Protein AF-A0A8X6IZQ3-F1 (afdb_monomer_lite)

Radius of gyration: 27.3 Å; chains: 1; bounding box: 52×43×79 Å

Organism: Nephila pilipes (NCBI:txid299642)

Foldseek 3Di:
DCQQWFDLLVLLLVLLVQLLVLLCCVLVHPPDNPVSVVSNVVSVVSNVVSVLVLLVQVDDPVCNVVSVVVVVVVVVVCCVVLVVVLVVCCVPPNDNSSSVVVSVVSVVVSVVSVVVVVVCVVVPNSRRDGPVVVVVVVVVVVVVVVVVVVVVVVPDDPPDDDPVNVPDDDDPVLVVLVVCLVVVHDDDLVNNPVNVVVCVVVVPD

pLDDT: mean 75.03, std 15.11, range [45.41, 95.88]

InterPro domains:
  IPR011701 Major facilitator superfamily [PF07690] (1-123)
  IPR020846 Major facilitator superfamily domain [PS50850] (1-123)
  IPR036259 MFS transporter superfamily [G3DSA:1.20.1250.20] (1-154)
  IPR036259 MFS transporter superfamily [SSF103473] (2-120)
  IPR052187 Lysosomal dipeptide transporter MFSD1 [PTHR23512] (1-145)

Secondary structure (DSSP, 8-state):
-HHHHS-HHHHHHHHHHHHHHHHHHHHH--S-THHHHHHHHHHHHHHHHHHHHHHHHHS-GGGHHHHHHHHHHHHHHHHHHHHHHHHHHHHHH-HHHHHHHHHHHHHHHHHHHHHHHHHHHHTTSTTTS-HHHHHHHHHHHHHHHHHHHHHHHHHS--TT--GGGGSSPPPHHHHHHHHHHHTT----TTT-HHHHHHHHHHT--

Sequence (205 aa):
MVDKVGRNLLWVFLSVFLTLVCHMILGFTTINPWIPMIGIGLTYSLLACGLWPMVALEVPEHQLGTAYGIMQSVQNLGLAVVSIAAGAIVDYKGYVFLEIFFIYFVILSVICIILLFVLNTSKGGLLNMTVKERKAREDELRSAELLENERLLASGSMADVTPHDMLQPKSDFYIRNRFLCRIGAKLPPHYDITTCALMHRTGLK

Structure (mmCIF, N/CA/C/O backbone):
data_AF-A0A8X6IZQ3-F1
#
_entry.id   AF-A0A8X6IZQ3-F1
#
loop_
_atom_site.group_PDB
_atom_site.id
_atom_site.type_symbol
_atom_site.label_atom_id
_atom_site.label_alt_id
_atom_site.label_comp_id
_atom_site.label_asym_id
_atom_site.label_entity_id
_atom_site.label_seq_id
_atom_site.pdbx_PDB_ins_code
_atom_site.Cartn_x
_atom_site.Cartn_y
_atom_site.Cartn_z
_atom_site.occupancy
_atom_site.B_iso_or_equiv
_atom_site.auth_seq_id
_atom_site.auth_comp_id
_atom_site.auth_asym_id
_atom_site.auth_atom_id
_atom_site.pdbx_PDB_model_num
ATOM 1 N N . MET A 1 1 ? 2.214 14.194 8.945 1.00 48.94 1 MET A N 1
ATOM 2 C CA . MET A 1 1 ? 1.304 14.979 8.069 1.00 48.94 1 MET A CA 1
ATOM 3 C C . MET A 1 1 ? 0.088 14.156 7.668 1.00 48.94 1 MET A C 1
ATOM 5 O O . MET A 1 1 ? -1.013 14.650 7.861 1.00 48.94 1 MET A O 1
ATOM 9 N N . VAL A 1 2 ? 0.276 12.911 7.211 1.00 49.72 2 VAL A N 1
ATOM 10 C CA . VAL A 1 2 ? -0.802 11.942 6.921 1.00 49.72 2 VAL A CA 1
ATOM 11 C C . VAL A 1 2 ? -1.759 11.765 8.110 1.00 49.72 2 VAL A C 1
ATOM 13 O O . VAL A 1 2 ? -2.962 11.937 7.944 1.00 49.72 2 VAL A O 1
ATOM 16 N N . ASP A 1 3 ? -1.236 11.619 9.332 1.00 49.28 3 ASP A N 1
ATOM 17 C CA . ASP A 1 3 ? -2.078 11.411 10.527 1.00 49.28 3 ASP A CA 1
ATOM 18 C C . ASP A 1 3 ? -2.903 12.634 10.966 1.00 49.28 3 ASP A C 1
ATOM 20 O O . ASP A 1 3 ? -3.854 12.498 11.731 1.00 49.28 3 ASP A O 1
ATOM 24 N N . LYS A 1 4 ? -2.565 13.850 10.507 1.00 48.09 4 LYS A N 1
ATOM 25 C CA . LYS A 1 4 ? -3.243 15.090 10.944 1.00 48.09 4 LYS A CA 1
ATOM 26 C C . LYS A 1 4 ? -4.394 15.522 10.038 1.00 48.09 4 LYS A C 1
ATOM 28 O O . LYS A 1 4 ? -5.237 16.295 10.480 1.00 48.09 4 LYS A O 1
ATOM 33 N N . VAL A 1 5 ? -4.420 15.076 8.783 1.00 50.66 5 VAL A N 1
ATOM 34 C CA . VAL A 1 5 ? -5.334 15.628 7.766 1.00 50.66 5 VAL A CA 1
ATOM 35 C C . VAL A 1 5 ? -6.613 14.790 7.626 1.00 50.66 5 VAL A C 1
ATOM 37 O O . VAL A 1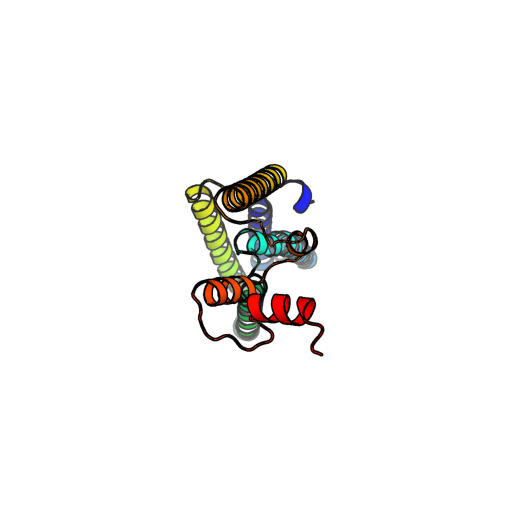 5 ? -7.624 15.289 7.136 1.00 50.66 5 VAL A O 1
ATOM 40 N N . GLY A 1 6 ? -6.615 13.534 8.092 1.00 53.44 6 GLY A N 1
ATOM 41 C CA . GLY A 1 6 ? -7.621 12.567 7.649 1.00 53.44 6 GLY A CA 1
ATOM 42 C C . GLY A 1 6 ? -7.472 12.296 6.145 1.00 53.44 6 GLY A C 1
ATOM 43 O O . GLY A 1 6 ? -6.753 13.012 5.448 1.00 53.44 6 GLY A O 1
ATOM 44 N N . ARG A 1 7 ? -8.147 11.266 5.620 1.00 60.09 7 ARG A N 1
ATOM 45 C CA . ARG A 1 7 ? -8.045 10.823 4.208 1.00 60.09 7 ARG A CA 1
ATOM 46 C C . ARG A 1 7 ? -6.771 10.032 3.866 1.00 60.09 7 ARG A C 1
ATOM 48 O O . ARG A 1 7 ? -6.177 10.231 2.806 1.00 60.09 7 ARG A O 1
ATOM 55 N N . ASN A 1 8 ? -6.372 9.085 4.721 1.00 67.56 8 ASN A N 1
ATOM 56 C CA . ASN A 1 8 ? -5.231 8.184 4.466 1.00 67.56 8 ASN A CA 1
ATOM 57 C C . ASN A 1 8 ? -5.315 7.509 3.085 1.00 67.56 8 ASN A C 1
ATOM 59 O O . ASN A 1 8 ? -4.303 7.355 2.410 1.00 67.56 8 ASN A O 1
ATOM 63 N N . LEU A 1 9 ? -6.529 7.194 2.622 1.00 70.12 9 LEU A N 1
ATOM 64 C CA . LEU A 1 9 ? -6.752 6.574 1.319 1.00 70.12 9 LEU A CA 1
ATOM 65 C C . LEU A 1 9 ? -6.338 7.457 0.128 1.00 70.12 9 LEU A C 1
ATOM 67 O O . LEU A 1 9 ? -5.782 6.944 -0.840 1.00 70.12 9 LEU A O 1
ATOM 71 N N . LEU A 1 10 ? -6.539 8.777 0.203 1.00 76.38 10 LEU A N 1
ATOM 72 C CA . LEU A 1 10 ? -6.115 9.700 -0.858 1.00 76.38 10 LEU A CA 1
ATOM 73 C C . LEU A 1 10 ? -4.591 9.852 -0.909 1.00 76.38 10 LEU A C 1
ATOM 75 O O . LEU A 1 10 ? -4.024 9.945 -1.995 1.00 76.38 10 LEU A O 1
ATOM 79 N N . TRP A 1 11 ? -3.920 9.824 0.245 1.00 79.69 11 TRP A N 1
ATOM 80 C CA . TRP A 1 11 ? -2.456 9.838 0.304 1.00 79.69 11 TRP A CA 1
ATOM 81 C C . TRP A 1 11 ? -1.846 8.554 -0.258 1.00 79.69 11 TRP A C 1
ATOM 83 O O . TRP A 1 11 ? -0.871 8.623 -1.006 1.00 79.69 11 TRP A O 1
ATOM 93 N N . VAL A 1 12 ? -2.441 7.394 0.035 1.00 82.94 12 VAL A N 1
ATOM 94 C CA . VAL A 1 12 ? -2.021 6.118 -0.564 1.00 82.94 12 VAL A CA 1
ATOM 95 C C . VAL A 1 12 ? -2.244 6.141 -2.078 1.00 82.94 12 VAL A C 1
ATOM 97 O O . VAL A 1 12 ? -1.327 5.802 -2.820 1.00 82.94 12 VAL A O 1
ATOM 100 N N . PHE A 1 13 ? -3.398 6.623 -2.551 1.00 84.12 13 PHE A N 1
ATOM 101 C CA . PHE A 1 13 ? -3.670 6.765 -3.985 1.00 84.12 13 PHE A CA 1
ATOM 102 C C . PHE A 1 13 ? -2.647 7.667 -4.690 1.00 84.12 13 PHE A C 1
ATOM 104 O O . PHE A 1 13 ? -2.075 7.273 -5.706 1.00 84.12 13 PHE A O 1
ATOM 111 N N . LEU A 1 14 ? -2.360 8.843 -4.121 1.00 87.31 14 LEU A N 1
ATOM 112 C CA . LEU A 1 14 ? -1.347 9.760 -4.646 1.00 87.31 14 LEU A CA 1
ATOM 113 C C . LEU A 1 14 ? 0.039 9.105 -4.694 1.00 87.31 14 LEU A C 1
ATOM 115 O O . LEU A 1 14 ? 0.762 9.271 -5.673 1.00 87.31 14 LEU A O 1
ATOM 119 N N . SER A 1 15 ? 0.395 8.342 -3.660 1.00 87.56 15 SER A N 1
ATOM 120 C CA . SER A 1 15 ? 1.682 7.646 -3.585 1.00 87.56 15 SER A CA 1
ATOM 121 C C . SER A 1 15 ? 1.821 6.614 -4.699 1.00 87.56 15 SER A C 1
ATOM 123 O O . SER A 1 15 ? 2.799 6.657 -5.434 1.00 87.56 15 SER A O 1
ATOM 125 N N . VAL A 1 16 ? 0.816 5.748 -4.881 1.00 88.06 16 VAL A N 1
ATOM 126 C CA . VAL A 1 16 ? 0.812 4.716 -5.933 1.00 88.06 16 VAL A CA 1
ATOM 127 C C . VAL A 1 16 ? 0.857 5.349 -7.327 1.00 88.06 16 VAL A C 1
ATOM 129 O O . VAL A 1 16 ? 1.593 4.882 -8.196 1.00 88.06 16 VAL A O 1
ATOM 132 N N . PHE A 1 17 ? 0.119 6.441 -7.540 1.00 89.31 17 PHE A N 1
ATOM 133 C CA . PHE A 1 17 ? 0.143 7.166 -8.808 1.00 89.31 17 PHE A CA 1
ATOM 134 C C . PHE A 1 17 ? 1.523 7.773 -9.102 1.00 89.31 17 PHE A C 1
ATOM 136 O O . PHE A 1 17 ? 2.034 7.644 -10.213 1.00 89.31 17 PHE A O 1
ATOM 143 N N . LEU A 1 18 ? 2.166 8.389 -8.108 1.00 90.31 18 LEU A N 1
ATOM 144 C CA . LEU A 1 18 ? 3.525 8.913 -8.259 1.00 90.31 18 LEU A CA 1
ATOM 145 C C . LEU A 1 18 ? 4.545 7.793 -8.509 1.00 90.31 18 LEU A C 1
ATOM 147 O O . LEU A 1 18 ? 5.422 7.963 -9.352 1.00 90.31 18 LEU A O 1
ATOM 151 N N . THR A 1 19 ? 4.407 6.636 -7.853 1.00 91.25 19 THR A N 1
ATOM 152 C CA . THR A 1 19 ? 5.255 5.461 -8.116 1.00 91.25 19 THR A CA 1
ATOM 153 C C . THR A 1 19 ? 5.143 5.005 -9.574 1.00 91.25 19 THR A C 1
ATOM 155 O O . THR A 1 19 ? 6.163 4.709 -10.197 1.00 91.25 19 THR A O 1
ATOM 158 N N . LEU A 1 20 ? 3.936 5.018 -10.157 1.00 90.94 20 LEU A N 1
ATOM 159 C CA . LEU A 1 20 ? 3.730 4.712 -11.579 1.00 90.94 20 LEU A CA 1
ATOM 160 C C . LEU A 1 20 ? 4.488 5.689 -12.482 1.00 90.94 20 LEU A C 1
ATOM 162 O O . LEU A 1 20 ? 5.177 5.265 -13.407 1.00 90.94 20 LEU A O 1
ATOM 166 N N . VAL A 1 21 ? 4.394 6.990 -12.198 1.00 89.88 21 VAL A N 1
ATOM 167 C CA . VAL A 1 21 ? 5.111 8.023 -12.958 1.00 89.88 21 VAL A CA 1
ATOM 168 C C . VAL A 1 21 ? 6.624 7.823 -12.855 1.00 89.88 21 VAL A C 1
ATOM 170 O O . VAL A 1 21 ? 7.310 7.887 -13.874 1.00 89.88 21 VAL A O 1
ATOM 173 N N . CYS A 1 22 ? 7.156 7.522 -11.668 1.00 88.00 22 CYS A N 1
ATOM 174 C CA . CYS A 1 22 ? 8.586 7.269 -11.488 1.00 88.00 22 CYS A CA 1
ATOM 175 C C . CYS A 1 22 ? 9.077 6.058 -12.296 1.00 88.00 22 CYS A C 1
ATOM 177 O O . CYS A 1 22 ? 10.106 6.174 -12.960 1.00 88.00 22 CYS A O 1
ATOM 179 N N . HIS A 1 23 ? 8.340 4.942 -12.303 1.00 87.75 23 HIS A N 1
ATOM 180 C CA . HIS A 1 23 ? 8.689 3.779 -13.130 1.00 87.75 23 HIS A CA 1
ATOM 181 C C . HIS A 1 23 ? 8.562 4.063 -14.631 1.00 87.75 23 HIS A C 1
ATOM 183 O O . HIS A 1 23 ? 9.417 3.642 -15.405 1.00 87.75 23 HIS A O 1
ATOM 189 N N . MET A 1 24 ? 7.558 4.833 -15.068 1.00 86.31 24 MET A N 1
ATOM 190 C CA . MET A 1 24 ? 7.465 5.247 -16.474 1.00 86.31 24 MET A CA 1
ATOM 191 C C . MET A 1 24 ? 8.657 6.117 -16.893 1.00 86.31 24 MET A C 1
ATOM 193 O O . MET A 1 24 ? 9.219 5.912 -17.967 1.00 86.31 24 MET A O 1
ATOM 197 N N . ILE A 1 25 ? 9.092 7.051 -16.042 1.00 86.75 25 ILE A N 1
ATOM 198 C CA . ILE A 1 25 ? 10.282 7.869 -16.311 1.00 86.75 25 ILE A CA 1
ATOM 199 C C . ILE A 1 25 ? 11.526 6.981 -16.409 1.00 86.75 25 ILE A C 1
ATOM 201 O O . ILE A 1 25 ? 12.324 7.155 -17.324 1.00 86.75 25 ILE A O 1
ATOM 205 N N . LE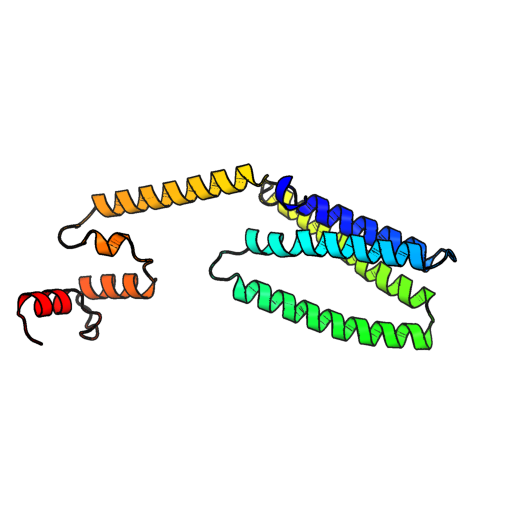U A 1 26 ? 11.674 6.022 -15.501 1.00 85.00 26 LEU A N 1
ATOM 206 C CA . LEU A 1 26 ? 12.863 5.184 -15.377 1.00 85.00 26 LEU A CA 1
ATOM 207 C C . LEU A 1 26 ? 12.936 4.080 -16.456 1.00 85.00 26 LEU A C 1
ATOM 209 O O . LEU A 1 26 ? 14.035 3.719 -16.870 1.00 85.00 26 LEU A O 1
ATOM 213 N N . GLY A 1 27 ? 11.796 3.617 -16.980 1.00 82.25 27 GLY A N 1
ATOM 214 C CA . GLY A 1 27 ? 11.727 2.658 -18.089 1.00 82.25 27 GLY A CA 1
ATOM 215 C C . GLY A 1 27 ? 11.820 3.276 -19.491 1.00 82.25 27 GLY A C 1
ATOM 216 O O . GLY A 1 27 ? 12.422 2.673 -20.378 1.00 82.25 27 GLY A O 1
ATOM 217 N N . PHE A 1 28 ? 11.248 4.468 -19.710 1.00 79.56 28 PHE A N 1
ATOM 218 C CA . PHE A 1 28 ? 11.195 5.100 -21.040 1.00 79.56 28 PHE A CA 1
ATOM 219 C C . PHE A 1 28 ? 12.212 6.224 -21.252 1.00 79.56 28 PHE A C 1
ATOM 221 O O . PHE A 1 28 ? 12.415 6.649 -22.390 1.00 79.56 28 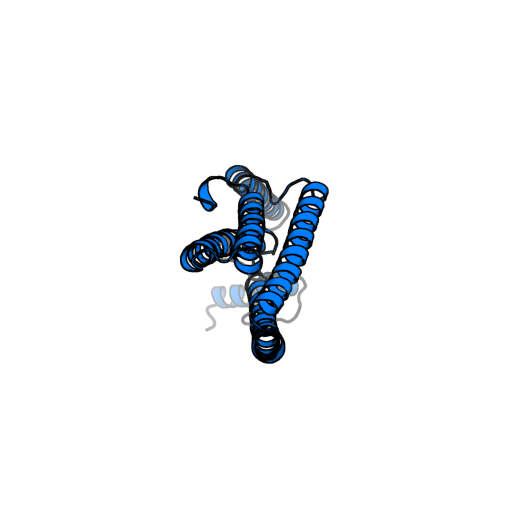PHE A O 1
ATOM 228 N N . THR A 1 29 ? 12.862 6.712 -20.193 1.00 79.56 29 THR A N 1
ATOM 229 C CA . THR A 1 29 ? 13.790 7.845 -20.286 1.00 79.56 29 THR A CA 1
ATOM 230 C C . THR A 1 29 ? 15.208 7.443 -19.902 1.00 79.56 29 THR A C 1
ATOM 232 O O . THR A 1 29 ? 15.427 6.781 -18.897 1.00 79.56 29 THR A O 1
ATOM 235 N N . THR A 1 30 ? 16.200 7.933 -20.647 1.00 67.19 30 THR A N 1
ATOM 236 C CA . THR A 1 30 ? 17.634 7.773 -20.339 1.00 67.19 30 THR A CA 1
ATOM 237 C C . THR A 1 30 ? 18.177 8.875 -19.418 1.00 67.19 30 THR A C 1
ATOM 239 O O . THR A 1 30 ? 19.380 9.136 -19.399 1.00 67.19 30 THR A O 1
ATOM 242 N N . ILE A 1 31 ? 17.298 9.580 -18.693 1.00 74.06 31 ILE A N 1
ATOM 243 C CA . ILE A 1 31 ? 17.711 10.567 -17.687 1.00 74.06 31 ILE A CA 1
ATOM 244 C C . ILE A 1 31 ? 18.446 9.837 -16.561 1.00 74.06 31 ILE A C 1
ATOM 246 O O . ILE A 1 31 ? 18.197 8.666 -16.284 1.00 74.06 31 ILE A O 1
ATOM 250 N N . ASN A 1 32 ? 19.359 10.551 -15.905 1.00 79.69 32 ASN A N 1
ATOM 251 C CA . ASN A 1 32 ? 20.139 10.023 -14.801 1.00 79.69 32 ASN A CA 1
ATOM 252 C C . ASN A 1 32 ? 19.238 9.352 -13.727 1.00 79.69 32 ASN A C 1
ATOM 254 O O . ASN A 1 32 ? 18.390 10.040 -13.142 1.00 79.69 32 ASN A O 1
ATOM 258 N N . PRO A 1 33 ? 19.412 8.043 -13.440 1.00 80.81 33 PRO A N 1
ATOM 259 C CA . PRO A 1 33 ? 18.488 7.253 -12.617 1.00 80.81 33 PRO A CA 1
ATOM 260 C C . PRO A 1 33 ? 18.349 7.729 -11.165 1.00 80.81 33 PRO A C 1
ATOM 262 O O . PRO A 1 33 ? 17.383 7.366 -10.498 1.00 80.81 33 PRO A O 1
ATOM 265 N N . TRP A 1 34 ? 19.251 8.579 -10.664 1.00 85.94 34 TRP A N 1
ATOM 266 C CA . TRP A 1 34 ? 19.166 9.114 -9.299 1.00 85.94 34 TRP A CA 1
ATOM 267 C C . TRP A 1 34 ? 17.837 9.821 -9.004 1.00 85.94 34 TRP A C 1
ATOM 269 O O . TRP A 1 34 ? 17.292 9.665 -7.914 1.00 85.94 34 TRP A O 1
ATOM 279 N N . ILE A 1 35 ? 17.294 10.570 -9.969 1.00 85.81 35 ILE A N 1
ATOM 280 C CA . ILE A 1 35 ? 16.060 11.347 -9.779 1.00 85.81 35 ILE A CA 1
ATOM 281 C C . ILE A 1 35 ? 14.848 10.426 -9.545 1.00 85.81 35 ILE A C 1
ATOM 283 O O . ILE A 1 35 ? 14.208 10.551 -8.496 1.00 85.81 35 ILE A O 1
ATOM 287 N N . PRO A 1 36 ? 14.517 9.488 -10.457 1.00 85.81 36 PRO A N 1
ATOM 288 C CA . PRO A 1 36 ? 13.396 8.580 -10.238 1.00 85.81 36 PRO A CA 1
ATOM 289 C C . PRO A 1 36 ? 13.610 7.641 -9.043 1.00 85.81 36 PRO A C 1
ATOM 291 O O . PRO A 1 36 ? 12.642 7.352 -8.347 1.00 85.81 36 PRO A O 1
ATOM 294 N N . MET A 1 37 ? 14.848 7.241 -8.725 1.00 87.69 37 MET A N 1
ATOM 295 C CA . MET A 1 37 ? 15.137 6.411 -7.545 1.00 87.69 37 MET A CA 1
ATOM 296 C C . MET A 1 37 ? 14.806 7.115 -6.222 1.00 87.69 37 MET A C 1
ATOM 298 O O . MET A 1 37 ? 14.184 6.518 -5.341 1.00 87.69 37 MET A O 1
ATOM 302 N N . ILE A 1 38 ? 15.158 8.399 -6.086 1.00 90.81 38 ILE A N 1
ATOM 303 C CA . ILE A 1 38 ? 14.763 9.206 -4.920 1.00 90.81 38 ILE A CA 1
ATOM 304 C C . ILE A 1 38 ? 13.235 9.345 -4.873 1.00 90.81 38 ILE A C 1
ATOM 306 O O . ILE A 1 38 ? 12.633 9.199 -3.808 1.00 90.81 38 ILE A O 1
ATOM 310 N N . GLY A 1 39 ? 12.597 9.567 -6.028 1.00 89.81 39 GLY A N 1
ATOM 311 C CA . GLY A 1 39 ? 11.139 9.622 -6.149 1.00 89.81 39 GLY A CA 1
ATOM 312 C C . GLY A 1 39 ? 10.454 8.348 -5.645 1.00 89.81 39 GLY A C 1
ATOM 313 O O . GLY A 1 39 ? 9.555 8.424 -4.808 1.00 89.81 39 GLY A O 1
ATOM 314 N N . ILE A 1 40 ? 10.928 7.172 -6.066 1.00 90.12 40 ILE A N 1
ATOM 315 C CA . ILE A 1 40 ? 10.403 5.876 -5.612 1.00 90.12 40 ILE A CA 1
ATOM 316 C C . ILE A 1 40 ? 10.524 5.752 -4.088 1.00 90.12 40 ILE A C 1
ATOM 318 O O . ILE A 1 40 ? 9.533 5.429 -3.431 1.00 90.12 40 ILE A O 1
ATOM 322 N N . GLY A 1 41 ? 11.672 6.099 -3.498 1.00 89.88 41 GLY A N 1
ATOM 323 C CA . GLY A 1 41 ? 11.860 6.062 -2.041 1.00 89.88 41 GLY A CA 1
ATOM 324 C C . GLY A 1 41 ? 10.885 6.962 -1.267 1.00 89.88 41 GLY A C 1
ATOM 325 O O . GLY A 1 41 ? 10.320 6.552 -0.246 1.00 89.88 41 GLY A O 1
ATOM 326 N N . LEU A 1 42 ? 10.623 8.170 -1.777 1.00 90.25 42 LEU A N 1
ATOM 327 C CA . LEU A 1 42 ? 9.650 9.093 -1.182 1.00 90.25 42 LEU A CA 1
ATOM 328 C C . LEU A 1 42 ? 8.222 8.544 -1.271 1.00 90.25 42 LEU A C 1
ATOM 330 O O . LEU A 1 42 ? 7.486 8.561 -0.282 1.00 90.25 42 LEU A O 1
ATOM 334 N N . THR A 1 43 ? 7.835 8.015 -2.433 1.00 90.94 43 THR A N 1
ATOM 335 C CA . THR A 1 43 ? 6.492 7.448 -2.631 1.00 90.94 43 THR A CA 1
ATOM 336 C C . T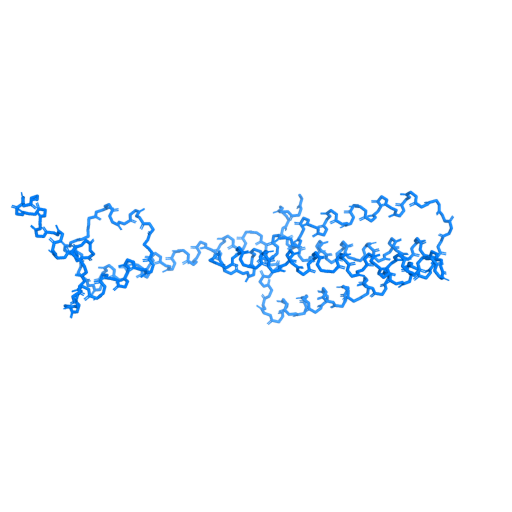HR A 1 43 ? 6.258 6.200 -1.784 1.00 90.94 43 THR A C 1
ATOM 338 O O . THR A 1 43 ? 5.196 6.071 -1.178 1.00 90.94 43 THR A O 1
ATOM 341 N N . TYR A 1 44 ? 7.261 5.329 -1.644 1.00 89.69 44 TYR A N 1
ATOM 342 C CA . TYR A 1 44 ? 7.188 4.151 -0.780 1.00 89.69 44 TYR A CA 1
ATOM 343 C C . TYR A 1 44 ? 6.991 4.530 0.691 1.00 89.69 44 TYR A C 1
ATOM 345 O O . TYR A 1 44 ? 6.171 3.933 1.386 1.00 89.69 44 TYR A O 1
ATOM 353 N N . SER A 1 45 ? 7.684 5.571 1.156 1.00 90.56 45 SER A N 1
ATOM 354 C CA . SER A 1 45 ? 7.542 6.066 2.529 1.00 90.56 45 SER A CA 1
ATOM 355 C C . SER A 1 45 ? 6.129 6.591 2.804 1.00 90.56 45 SER A C 1
ATOM 357 O O . SER A 1 45 ? 5.550 6.307 3.855 1.00 90.56 45 SER A O 1
ATOM 359 N N . LEU A 1 46 ? 5.543 7.319 1.847 1.00 86.00 46 LEU A N 1
ATOM 360 C CA . LEU A 1 46 ? 4.158 7.788 1.939 1.00 86.00 46 LEU A CA 1
ATOM 361 C C . LEU A 1 46 ? 3.157 6.623 1.918 1.00 86.00 46 LEU A C 1
ATOM 363 O O . LEU A 1 46 ? 2.212 6.616 2.710 1.00 86.00 46 LEU A O 1
ATOM 367 N N . LEU A 1 47 ? 3.394 5.616 1.071 1.00 86.19 47 LEU A N 1
ATOM 368 C CA . LEU A 1 47 ? 2.584 4.402 1.016 1.00 86.19 47 LEU A CA 1
ATOM 369 C C . LEU A 1 47 ? 2.635 3.641 2.344 1.00 86.19 47 LEU A C 1
ATOM 371 O O . LEU A 1 47 ? 1.582 3.314 2.881 1.00 86.19 47 LEU A O 1
ATOM 375 N N . ALA A 1 48 ? 3.821 3.408 2.912 1.00 85.19 48 ALA A N 1
ATOM 376 C CA . ALA A 1 48 ? 3.969 2.729 4.197 1.00 85.19 48 ALA A CA 1
ATOM 377 C C . ALA A 1 48 ? 3.282 3.516 5.328 1.00 85.19 48 ALA A C 1
ATOM 379 O O . ALA A 1 48 ? 2.497 2.959 6.092 1.00 85.19 48 ALA A O 1
ATOM 380 N N . CYS A 1 49 ? 3.481 4.832 5.393 1.00 83.25 49 CYS A N 1
ATOM 381 C CA . CYS A 1 49 ? 2.822 5.668 6.396 1.00 83.25 49 CYS A CA 1
ATOM 382 C C . CYS A 1 49 ? 1.285 5.618 6.302 1.00 83.25 49 CYS A C 1
ATOM 384 O O . CYS A 1 49 ? 0.615 5.739 7.323 1.00 83.25 49 CYS A O 1
ATOM 386 N N . GLY A 1 50 ? 0.714 5.458 5.104 1.00 77.69 50 GLY A N 1
ATOM 387 C CA . GLY A 1 50 ? -0.738 5.438 4.904 1.00 77.69 50 GLY A CA 1
ATOM 388 C C . GLY A 1 50 ? -1.384 4.050 4.982 1.00 77.69 50 GLY A C 1
ATOM 389 O O . GLY A 1 50 ? -2.509 3.935 5.470 1.00 77.69 50 GLY A O 1
ATOM 390 N N . LEU A 1 51 ? -0.697 3.006 4.507 1.00 81.88 51 LEU A N 1
ATOM 391 C CA . LEU A 1 51 ? -1.242 1.652 4.357 1.00 81.88 51 LEU A CA 1
ATOM 392 C C . LEU A 1 51 ? -1.368 0.927 5.700 1.00 81.88 51 LEU A C 1
ATOM 394 O O . LEU A 1 51 ? -2.408 0.336 5.977 1.00 81.88 51 LEU A O 1
ATOM 398 N N . TRP A 1 52 ? -0.335 0.987 6.544 1.00 82.81 52 TRP A N 1
ATOM 399 C CA . TRP A 1 52 ? -0.318 0.260 7.819 1.00 82.81 52 TRP A CA 1
ATOM 400 C C . TRP A 1 52 ? -1.439 0.719 8.769 1.00 82.81 52 TRP A C 1
ATOM 402 O O . TRP A 1 52 ? -2.220 -0.128 9.203 1.00 82.81 52 TRP A O 1
ATOM 412 N N . PRO A 1 53 ? -1.642 2.032 9.015 1.00 77.81 53 PRO A N 1
ATOM 413 C CA . PRO A 1 53 ? -2.754 2.493 9.845 1.00 77.81 53 PRO A CA 1
ATOM 414 C C . PRO A 1 53 ? -4.128 2.172 9.250 1.00 77.81 53 PRO A C 1
ATOM 416 O O . PRO A 1 53 ? -5.091 2.029 9.990 1.00 77.81 53 PRO A O 1
ATOM 419 N N . MET A 1 54 ? -4.246 2.051 7.922 1.00 76.19 54 MET A N 1
ATOM 420 C CA . MET A 1 54 ? -5.525 1.749 7.272 1.00 76.19 54 MET A CA 1
ATOM 421 C C . MET A 1 54 ? -6.071 0.380 7.683 1.00 76.19 54 MET A C 1
ATOM 423 O O . MET A 1 54 ? -7.276 0.247 7.873 1.00 76.19 54 MET A O 1
ATOM 427 N N . VAL A 1 55 ? -5.197 -0.612 7.872 1.00 79.06 55 VAL A N 1
ATOM 428 C CA . VAL A 1 55 ? -5.614 -1.959 8.284 1.00 79.06 55 VAL A CA 1
ATOM 429 C C . VAL A 1 55 ? -6.039 -1.993 9.744 1.00 79.06 55 VAL A C 1
ATOM 431 O O . VAL A 1 55 ? -7.061 -2.603 10.052 1.00 79.06 55 VAL A O 1
ATOM 434 N N . ALA A 1 56 ? -5.327 -1.278 10.622 1.00 79.44 56 ALA A N 1
ATOM 435 C CA . ALA A 1 56 ? -5.737 -1.151 12.021 1.00 79.44 56 ALA A CA 1
ATOM 436 C C . ALA A 1 56 ? -7.140 -0.560 12.188 1.00 79.44 56 ALA A C 1
ATOM 438 O O . ALA A 1 56 ? -7.793 -0.805 13.193 1.00 79.44 56 ALA A O 1
ATOM 439 N N . LEU A 1 57 ? -7.592 0.222 11.209 1.00 72.38 57 LEU A N 1
ATOM 440 C CA . LEU A 1 57 ? -8.885 0.884 11.259 1.00 72.38 57 LEU A CA 1
ATOM 441 C C . LEU A 1 57 ? -10.038 0.054 10.671 1.00 72.38 57 LEU A C 1
ATOM 443 O O . LEU A 1 57 ? -11.189 0.362 10.960 1.00 72.38 57 LEU A O 1
ATOM 447 N N . GLU A 1 58 ? -9.754 -0.936 9.822 1.00 74.12 58 GLU A N 1
ATOM 448 C CA . GLU A 1 58 ? -10.779 -1.810 9.219 1.00 74.12 58 GLU A CA 1
ATOM 449 C C . GLU A 1 58 ? -10.950 -3.116 10.017 1.00 74.12 58 GLU A C 1
ATOM 451 O O . GLU A 1 58 ? -12.016 -3.728 9.981 1.00 74.12 58 GLU A O 1
ATOM 456 N N . VAL A 1 59 ? -9.913 -3.558 10.739 1.00 77.12 59 VAL A N 1
ATOM 457 C CA . VAL A 1 59 ? -9.907 -4.830 11.478 1.00 77.12 59 VAL A CA 1
ATOM 458 C C . VAL A 1 59 ? -10.187 -4.599 12.972 1.00 77.12 59 VAL A C 1
ATOM 460 O O . VAL A 1 59 ? -9.557 -3.734 13.576 1.00 77.12 59 VAL A O 1
ATOM 463 N N . PRO A 1 60 ? -11.069 -5.395 13.608 1.00 75.38 60 PRO A N 1
ATOM 464 C CA . PRO A 1 60 ? -11.338 -5.302 15.045 1.00 75.38 60 PRO A CA 1
ATOM 465 C C . PRO A 1 60 ? -10.100 -5.606 15.904 1.00 75.38 60 PRO A C 1
ATOM 467 O O . PRO A 1 60 ? -9.335 -6.530 15.606 1.00 75.38 60 PRO A O 1
ATOM 470 N N . GLU A 1 61 ? -9.954 -4.887 17.023 1.00 77.94 61 GLU A N 1
ATOM 471 C CA . GLU A 1 61 ? -8.739 -4.866 17.856 1.00 77.94 61 GLU A CA 1
ATOM 472 C C . GLU A 1 61 ? -8.224 -6.260 18.255 1.00 77.94 61 GLU A C 1
ATOM 474 O O . GLU A 1 61 ? -7.023 -6.530 18.197 1.00 77.94 61 GLU A O 1
ATOM 479 N N . HIS A 1 62 ? -9.129 -7.196 18.557 1.00 77.69 62 HIS A N 1
ATOM 480 C CA . HIS A 1 62 ? -8.787 -8.562 18.969 1.00 77.69 62 HIS A CA 1
ATOM 481 C C . HIS A 1 62 ? -8.082 -9.413 17.889 1.00 77.69 62 HIS A C 1
ATOM 483 O O . HIS A 1 62 ? -7.504 -10.451 18.199 1.00 77.69 62 HIS A O 1
ATOM 489 N N . GLN A 1 63 ? -8.135 -9.002 16.615 1.00 84.94 63 GLN A N 1
ATOM 490 C CA . GLN A 1 63 ? -7.619 -9.748 15.457 1.00 84.94 63 GLN A CA 1
ATOM 491 C C . GLN A 1 63 ? -6.480 -9.002 14.748 1.00 84.94 63 GLN A C 1
ATOM 493 O O . GLN A 1 63 ? -5.960 -9.484 13.739 1.00 84.94 63 GLN A O 1
ATOM 498 N N . LEU A 1 64 ? -6.042 -7.858 15.287 1.00 83.25 64 LEU A N 1
ATOM 499 C CA . LEU A 1 64 ? -4.993 -7.031 14.688 1.00 83.25 64 LEU A CA 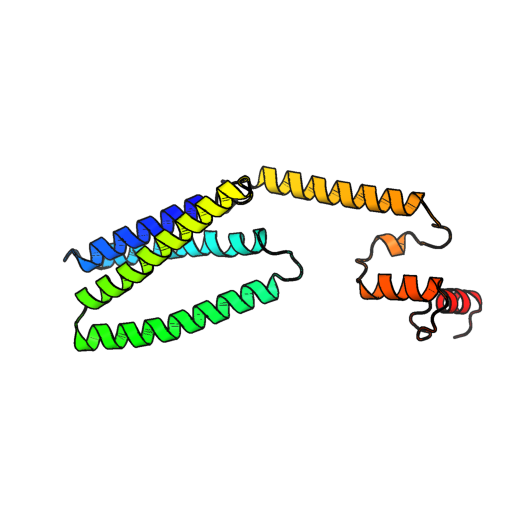1
ATOM 500 C C . LEU A 1 64 ? -3.671 -7.785 14.517 1.00 83.25 64 LEU A C 1
ATOM 502 O O . LEU A 1 64 ? -3.043 -7.691 13.465 1.00 83.25 64 LEU A O 1
ATOM 506 N N . GLY A 1 65 ? -3.266 -8.573 15.519 1.00 88.06 65 GLY A N 1
ATOM 507 C CA . GLY A 1 65 ? -2.029 -9.357 15.456 1.00 88.06 65 GLY A CA 1
ATOM 508 C C . GLY A 1 65 ? -2.038 -10.378 14.316 1.00 88.06 65 GLY A C 1
ATOM 509 O O . GLY A 1 65 ? -1.063 -10.498 13.575 1.00 88.06 65 GLY A O 1
ATOM 510 N N . THR A 1 66 ? -3.164 -11.068 14.119 1.00 90.69 66 THR A N 1
ATOM 511 C CA . THR A 1 66 ? -3.334 -12.026 13.020 1.00 90.69 66 THR A CA 1
ATOM 512 C C . THR A 1 66 ? -3.366 -11.321 11.668 1.00 90.69 66 THR A C 1
ATOM 514 O O . THR A 1 66 ? -2.704 -11.777 10.737 1.00 90.69 66 THR A O 1
ATOM 517 N N . ALA A 1 67 ? -4.073 -10.191 11.556 1.00 87.06 67 ALA A N 1
ATOM 518 C CA . ALA A 1 67 ? -4.131 -9.414 10.321 1.00 87.06 67 ALA A CA 1
ATOM 519 C C . ALA A 1 67 ? -2.739 -8.935 9.884 1.00 87.06 67 ALA A C 1
ATOM 521 O O . ALA A 1 67 ? -2.333 -9.191 8.749 1.00 87.06 67 ALA A O 1
ATOM 522 N N . TYR A 1 68 ? -1.963 -8.338 10.793 1.00 89.12 68 TYR A N 1
ATOM 523 C CA . TYR A 1 68 ? -0.592 -7.921 10.492 1.00 89.12 68 TYR A CA 1
ATOM 524 C C . TYR A 1 68 ? 0.343 -9.103 10.199 1.00 89.12 68 TYR A C 1
ATOM 526 O O . TYR A 1 68 ? 1.172 -9.012 9.293 1.00 89.12 68 TYR A O 1
ATOM 534 N N . GLY A 1 69 ? 0.183 -10.235 10.891 1.00 92.62 69 GLY A N 1
ATOM 535 C CA . GLY A 1 69 ? 0.941 -11.458 10.611 1.00 92.62 69 GLY A CA 1
ATOM 536 C C . GLY A 1 69 ? 0.696 -12.009 9.201 1.00 92.62 69 GLY A C 1
ATOM 537 O O . GLY A 1 69 ? 1.646 -12.365 8.496 1.00 92.62 69 GLY A O 1
ATOM 538 N N . ILE A 1 70 ? -0.566 -12.029 8.755 1.00 93.38 70 ILE A N 1
ATOM 539 C CA . ILE A 1 70 ? -0.944 -12.430 7.392 1.00 93.38 70 ILE A CA 1
ATOM 540 C C . ILE A 1 70 ? -0.367 -11.447 6.371 1.00 93.38 70 ILE A C 1
ATOM 542 O O . ILE A 1 70 ? 0.267 -11.881 5.409 1.00 93.38 70 ILE A O 1
ATOM 546 N N . MET A 1 71 ? -0.524 -10.138 6.589 1.00 90.62 71 MET A N 1
ATOM 547 C CA . MET A 1 71 ? 0.030 -9.113 5.697 1.00 90.62 71 MET A CA 1
ATOM 548 C C . MET A 1 71 ? 1.537 -9.268 5.505 1.00 90.62 71 MET A C 1
ATOM 550 O O . MET A 1 71 ? 2.012 -9.264 4.370 1.00 90.62 71 MET A O 1
ATOM 554 N N . GLN A 1 72 ? 2.289 -9.438 6.596 1.00 92.56 72 GLN A N 1
ATOM 555 C CA . GLN A 1 72 ? 3.742 -9.572 6.528 1.00 92.56 72 GLN A CA 1
ATOM 556 C C . GLN A 1 72 ? 4.153 -10.865 5.820 1.00 92.56 72 GLN A C 1
ATOM 558 O O . GLN A 1 72 ? 5.099 -10.870 5.037 1.00 92.56 72 GLN A O 1
ATOM 563 N N . SER A 1 73 ? 3.424 -11.957 6.050 1.00 95.88 73 SER A N 1
ATOM 564 C CA . SER A 1 73 ? 3.682 -13.241 5.395 1.00 95.88 73 SER A CA 1
ATOM 565 C C . SER A 1 73 ? 3.454 -13.157 3.882 1.00 95.88 73 SER A C 1
ATOM 567 O O . SER A 1 73 ? 4.298 -13.609 3.108 1.00 95.88 73 SER A O 1
ATOM 569 N N . VAL A 1 74 ? 2.364 -12.510 3.448 1.00 93.75 74 VAL A N 1
ATOM 570 C CA . VAL A 1 74 ? 2.088 -12.241 2.026 1.00 93.75 74 VAL A CA 1
ATOM 571 C C . VAL A 1 74 ? 3.141 -11.308 1.426 1.00 93.75 74 VAL A C 1
ATOM 573 O O . VAL A 1 74 ? 3.615 -11.563 0.320 1.00 93.75 74 VAL A O 1
ATOM 576 N N . GLN A 1 75 ? 3.558 -10.265 2.150 1.00 92.31 75 GLN A N 1
ATOM 577 C CA . GLN A 1 75 ? 4.612 -9.355 1.698 1.00 92.31 75 GLN A CA 1
ATOM 578 C C . GLN A 1 75 ? 5.946 -10.085 1.515 1.00 92.31 75 GLN A C 1
ATOM 580 O O . GLN A 1 75 ? 6.580 -9.933 0.476 1.00 92.31 75 GLN A O 1
ATOM 585 N N . ASN A 1 76 ? 6.353 -10.908 2.481 1.00 95.00 76 ASN A N 1
ATOM 586 C CA . ASN A 1 76 ? 7.600 -11.667 2.409 1.00 95.00 76 ASN A CA 1
ATOM 587 C C . ASN A 1 76 ? 7.579 -12.674 1.251 1.00 95.00 76 ASN A C 1
ATOM 589 O O . ASN A 1 76 ? 8.571 -12.806 0.535 1.00 95.00 76 ASN A O 1
ATOM 593 N N . LEU A 1 77 ? 6.441 -13.341 1.024 1.00 95.44 77 LEU A N 1
ATOM 594 C CA . LEU A 1 77 ? 6.253 -14.222 -0.128 1.00 95.44 77 LEU A CA 1
ATOM 595 C C . LEU A 1 77 ? 6.366 -13.446 -1.446 1.00 95.44 77 LEU A C 1
ATOM 597 O O . LEU A 1 77 ? 7.088 -13.865 -2.349 1.00 95.44 77 LEU A O 1
ATOM 601 N N . GLY A 1 78 ? 5.686 -12.303 -1.543 1.00 93.19 78 GLY A N 1
ATOM 602 C CA . GLY A 1 78 ? 5.745 -11.428 -2.709 1.00 93.19 78 GLY A CA 1
ATOM 603 C C . GLY A 1 78 ? 7.168 -10.961 -2.996 1.00 93.19 78 GLY A C 1
ATOM 604 O O . GLY A 1 78 ? 7.634 -11.100 -4.121 1.00 93.19 78 GLY A O 1
ATOM 605 N N . LEU A 1 79 ? 7.891 -10.488 -1.977 1.00 93.06 79 LEU A N 1
ATOM 606 C CA . LEU A 1 79 ? 9.285 -10.067 -2.110 1.00 93.06 79 LEU A CA 1
ATOM 607 C C . LEU A 1 79 ? 10.177 -11.212 -2.592 1.00 93.06 79 LEU A C 1
ATOM 609 O O . LEU A 1 79 ? 10.979 -10.994 -3.495 1.00 93.06 79 LEU A O 1
ATOM 613 N N . ALA A 1 80 ? 10.020 -12.427 -2.061 1.00 95.44 80 ALA A N 1
ATOM 614 C CA . ALA A 1 80 ? 10.796 -13.580 -2.510 1.00 95.44 80 ALA A CA 1
ATOM 615 C C . ALA A 1 80 ? 10.528 -13.915 -3.989 1.00 95.44 80 ALA A C 1
ATOM 617 O O . ALA A 1 80 ? 11.462 -14.010 -4.784 1.00 95.44 80 ALA A O 1
ATOM 618 N N . VAL A 1 81 ? 9.255 -14.038 -4.378 1.00 95.50 81 VAL A N 1
ATOM 619 C CA . VAL A 1 81 ? 8.859 -14.404 -5.749 1.00 95.50 81 VAL A CA 1
ATOM 620 C C . VAL A 1 81 ? 9.250 -13.319 -6.754 1.00 95.50 81 VAL A C 1
ATOM 622 O O . VAL A 1 81 ? 9.855 -13.619 -7.783 1.00 95.50 81 VAL A O 1
ATOM 625 N N . VAL A 1 82 ? 8.940 -12.056 -6.452 1.00 94.25 82 VAL A N 1
ATOM 626 C CA . VAL A 1 82 ? 9.225 -10.915 -7.331 1.00 94.25 82 VAL A CA 1
ATOM 627 C C . VAL A 1 82 ? 10.728 -10.692 -7.459 1.00 94.25 82 VAL A C 1
ATOM 629 O O . VAL A 1 82 ? 11.178 -10.412 -8.562 1.00 94.25 82 VAL A O 1
ATOM 632 N N . SER A 1 83 ? 11.520 -10.878 -6.395 1.00 93.81 83 SER A N 1
ATOM 633 C CA . SER A 1 83 ? 12.983 -10.724 -6.471 1.00 93.81 83 SER A CA 1
ATOM 634 C C . SER A 1 83 ? 13.629 -11.783 -7.362 1.00 93.81 83 SER A C 1
ATOM 636 O O . SER A 1 83 ? 14.486 -11.452 -8.177 1.00 93.81 83 SER A O 1
ATOM 638 N N . ILE A 1 84 ? 13.193 -13.045 -7.259 1.00 95.38 84 ILE A N 1
ATOM 639 C CA . ILE A 1 84 ? 13.690 -14.126 -8.127 1.00 95.38 84 ILE A CA 1
ATOM 640 C C . ILE A 1 84 ? 13.300 -13.860 -9.587 1.00 95.38 84 ILE A C 1
ATOM 642 O O . ILE A 1 84 ? 14.138 -13.966 -10.483 1.00 95.38 84 ILE A O 1
ATOM 646 N N . ALA A 1 85 ? 12.045 -13.473 -9.834 1.00 93.19 85 ALA A N 1
ATOM 647 C CA . ALA A 1 85 ? 11.567 -13.151 -11.176 1.00 93.19 85 ALA A CA 1
ATOM 648 C C . ALA A 1 85 ? 12.300 -11.939 -11.776 1.00 93.19 85 ALA A C 1
ATOM 650 O O . ALA A 1 85 ? 12.725 -11.992 -12.927 1.00 93.19 85 ALA A O 1
ATOM 651 N N . ALA A 1 86 ? 12.493 -10.875 -10.993 1.00 92.06 86 ALA A N 1
ATOM 652 C CA . ALA A 1 86 ? 13.225 -9.679 -11.396 1.00 92.06 86 ALA A CA 1
ATOM 653 C C . ALA A 1 86 ? 14.676 -10.003 -11.780 1.00 92.06 86 ALA A C 1
ATOM 655 O O . ALA A 1 86 ? 15.129 -9.559 -12.834 1.00 92.06 86 ALA A O 1
ATOM 656 N N . GLY A 1 87 ? 15.365 -10.825 -10.976 1.00 92.62 87 GLY A N 1
ATOM 657 C CA . GLY A 1 87 ? 16.718 -11.308 -11.270 1.00 92.62 87 GLY A CA 1
ATOM 658 C C . GLY A 1 87 ? 16.791 -12.050 -12.606 1.00 92.62 87 GLY A C 1
ATOM 659 O O . GLY A 1 87 ? 17.578 -11.701 -13.477 1.00 92.62 87 GLY A O 1
ATOM 660 N N . ALA A 1 88 ? 15.883 -13.001 -12.835 1.00 93.69 88 ALA A N 1
ATOM 661 C CA . ALA A 1 88 ? 15.837 -13.708 -14.112 1.00 93.69 88 ALA A CA 1
ATOM 662 C C . ALA A 1 88 ? 15.540 -12.762 -15.295 1.00 93.69 88 ALA A C 1
ATOM 664 O O . ALA A 1 88 ? 16.156 -12.866 -16.353 1.00 93.69 88 ALA A O 1
ATOM 665 N N . ILE A 1 89 ? 14.604 -11.819 -15.146 1.00 93.31 89 ILE A N 1
ATOM 666 C CA . ILE A 1 89 ? 14.230 -10.900 -16.232 1.00 93.31 89 ILE A CA 1
ATOM 667 C C . ILE A 1 89 ? 15.396 -9.989 -16.618 1.00 93.31 89 ILE A C 1
ATOM 669 O O . ILE A 1 89 ? 15.637 -9.808 -17.815 1.00 93.31 89 ILE A O 1
ATOM 673 N N . VAL A 1 90 ? 16.119 -9.435 -15.640 1.00 91.88 90 VAL A N 1
ATOM 674 C CA . VAL A 1 90 ? 17.251 -8.548 -15.929 1.00 91.88 90 VAL A CA 1
ATOM 675 C C . VAL A 1 90 ? 18.388 -9.298 -16.620 1.00 91.88 90 VAL A C 1
ATOM 677 O O . VAL A 1 90 ? 18.951 -8.763 -17.573 1.00 91.88 90 VAL A O 1
ATOM 680 N N . ASP A 1 91 ? 18.642 -10.550 -16.235 1.00 92.25 91 ASP A N 1
ATOM 681 C CA . ASP A 1 91 ? 19.710 -11.368 -16.816 1.00 92.25 91 ASP A CA 1
ATOM 682 C C . ASP A 1 91 ? 19.429 -11.751 -18.281 1.00 92.25 91 ASP A C 1
ATOM 684 O O . ASP A 1 91 ? 20.333 -11.716 -19.115 1.00 92.25 91 ASP A O 1
ATOM 688 N N . TYR A 1 92 ? 18.178 -12.088 -18.627 1.00 91.56 92 TYR A N 1
ATOM 689 C CA . TYR A 1 92 ? 17.832 -12.547 -19.984 1.00 91.56 92 TYR A CA 1
ATOM 690 C C . TYR A 1 92 ? 17.384 -11.438 -20.938 1.00 91.56 92 TYR A C 1
ATOM 692 O O . TYR A 1 92 ? 17.627 -11.528 -22.142 1.00 91.56 92 TYR A O 1
ATOM 700 N N . LYS A 1 93 ? 16.654 -10.435 -20.440 1.00 87.75 93 LYS A N 1
ATOM 701 C CA . LYS A 1 93 ? 15.991 -9.417 -21.274 1.00 87.75 93 LYS A CA 1
ATOM 702 C C . LYS A 1 93 ? 16.506 -8.002 -21.032 1.00 87.75 93 LYS A C 1
ATOM 704 O O . LYS A 1 93 ? 16.193 -7.104 -21.810 1.00 87.75 93 LYS A O 1
ATOM 709 N N . GLY A 1 94 ? 17.312 -7.797 -19.995 1.00 88.31 94 GLY A N 1
ATOM 710 C CA . GLY A 1 94 ? 17.855 -6.494 -19.647 1.00 88.31 94 GLY A CA 1
ATOM 711 C C . GLY A 1 94 ? 16.866 -5.586 -18.915 1.00 88.31 94 GLY A C 1
ATOM 712 O O . GLY A 1 94 ? 15.726 -5.936 -18.605 1.00 88.31 94 GLY A O 1
ATOM 713 N N . TYR A 1 95 ? 17.340 -4.375 -18.638 1.00 86.31 95 TYR A N 1
ATOM 714 C CA . TYR A 1 95 ? 16.713 -3.434 -17.712 1.00 86.31 95 TYR A CA 1
ATOM 715 C C . TYR A 1 95 ? 15.336 -2.913 -18.151 1.00 86.31 95 TYR A C 1
ATOM 717 O O . TYR A 1 95 ? 14.425 -2.810 -17.339 1.00 86.31 95 TYR A O 1
ATOM 725 N N . VAL A 1 96 ? 15.136 -2.632 -19.441 1.00 86.88 96 VAL A N 1
ATOM 726 C CA . VAL A 1 96 ? 13.852 -2.085 -19.923 1.00 86.88 96 VAL A CA 1
ATOM 727 C C . VAL A 1 96 ? 12.704 -3.077 -19.696 1.00 86.88 96 VAL A C 1
ATOM 729 O O . VAL A 1 96 ? 11.605 -2.686 -19.311 1.00 86.88 96 VAL A O 1
ATOM 732 N N . PHE A 1 97 ? 12.956 -4.377 -19.875 1.00 88.81 97 PHE A N 1
ATOM 733 C CA . PHE A 1 97 ? 11.952 -5.410 -19.610 1.00 88.81 97 PHE A CA 1
ATOM 734 C C . PHE A 1 97 ? 11.686 -5.604 -18.114 1.00 88.81 97 PHE A C 1
ATOM 736 O O . PHE A 1 97 ? 10.551 -5.908 -17.746 1.00 88.81 97 PHE A O 1
ATOM 743 N N . LEU A 1 98 ? 12.697 -5.398 -17.263 1.00 90.19 98 LEU A N 1
ATOM 744 C CA . LEU A 1 98 ? 12.523 -5.361 -15.810 1.00 90.19 98 LEU A CA 1
ATOM 745 C C . LEU A 1 98 ? 11.585 -4.215 -15.401 1.00 90.19 98 LEU A C 1
ATOM 747 O O . LEU A 1 98 ? 10.669 -4.415 -14.607 1.00 90.19 98 LEU A O 1
ATOM 751 N N . GLU A 1 99 ? 11.750 -3.036 -15.995 1.00 90.06 99 GLU A N 1
ATOM 752 C CA . GLU A 1 99 ? 10.882 -1.895 -15.699 1.00 90.06 99 GLU A CA 1
ATOM 753 C C . GLU A 1 99 ? 9.448 -2.094 -16.175 1.00 90.06 99 GLU A C 1
ATOM 755 O O . GLU A 1 99 ? 8.508 -1.817 -15.433 1.00 90.06 99 GLU A O 1
ATOM 760 N N . ILE A 1 100 ? 9.247 -2.660 -17.367 1.00 90.50 100 ILE A N 1
ATOM 761 C CA . ILE A 1 100 ? 7.904 -3.023 -17.848 1.00 90.50 100 ILE A CA 1
ATOM 762 C C . ILE A 1 100 ? 7.234 -4.019 -16.889 1.00 90.50 100 ILE A C 1
ATOM 764 O O . ILE A 1 100 ? 6.036 -3.912 -16.618 1.00 90.50 100 ILE A O 1
ATOM 768 N N . PHE A 1 101 ? 8.002 -4.964 -16.344 1.00 92.56 101 PHE A N 1
ATOM 769 C CA . PHE A 1 101 ? 7.512 -5.906 -15.344 1.00 92.56 101 PHE A CA 1
ATOM 770 C C . PHE A 1 101 ? 7.063 -5.197 -14.057 1.00 92.56 101 PHE A C 1
ATOM 772 O O . PHE A 1 101 ? 5.963 -5.471 -13.574 1.00 92.56 101 PHE A O 1
ATOM 779 N N . PHE A 1 102 ? 7.825 -4.231 -13.537 1.00 91.06 102 PHE A N 1
ATOM 780 C CA . PHE A 1 102 ? 7.384 -3.441 -12.381 1.00 91.06 102 PHE A CA 1
ATOM 781 C C . PHE A 1 102 ? 6.173 -2.555 -12.691 1.00 91.06 102 PHE A C 1
ATOM 783 O O . PHE A 1 102 ? 5.234 -2.519 -11.895 1.00 91.06 102 PHE A O 1
ATOM 790 N N . ILE A 1 103 ? 6.124 -1.914 -13.863 1.00 92.00 103 ILE A N 1
ATOM 791 C CA . ILE A 1 103 ? 4.967 -1.119 -14.307 1.00 92.00 103 ILE A CA 1
ATOM 792 C C . ILE A 1 103 ? 3.693 -1.972 -14.312 1.00 92.00 103 ILE A C 1
ATOM 794 O O . ILE A 1 103 ? 2.653 -1.508 -13.846 1.00 92.00 103 ILE A O 1
ATOM 798 N N . TYR A 1 104 ? 3.762 -3.228 -14.763 1.00 93.38 104 TYR A N 1
ATOM 799 C CA . TYR A 1 104 ? 2.625 -4.150 -14.719 1.00 93.38 104 TYR A CA 1
ATOM 800 C C . TYR A 1 104 ? 2.092 -4.357 -13.288 1.00 93.38 104 TYR A C 1
ATOM 802 O O . TYR A 1 104 ? 0.885 -4.244 -13.056 1.00 93.38 104 TYR A O 1
ATOM 810 N N . PHE A 1 105 ? 2.973 -4.581 -12.307 1.00 92.62 105 PHE A N 1
ATOM 811 C CA . PHE A 1 105 ? 2.573 -4.692 -10.897 1.00 92.62 105 PHE A CA 1
ATOM 812 C C . PHE A 1 105 ? 1.995 -3.389 -10.344 1.00 92.62 105 PHE A C 1
ATOM 814 O O . PHE A 1 105 ? 1.023 -3.419 -9.586 1.00 92.62 105 PHE A O 1
ATOM 821 N N . VAL A 1 106 ? 2.553 -2.241 -10.732 1.00 91.88 106 VAL A N 1
ATOM 822 C CA . VAL A 1 106 ? 2.035 -0.939 -10.299 1.00 91.88 106 VAL A CA 1
ATOM 823 C C . VAL A 1 106 ? 0.649 -0.680 -10.890 1.00 91.88 106 VAL A C 1
ATOM 825 O O . VAL A 1 106 ? -0.229 -0.220 -10.167 1.00 91.88 106 VAL A O 1
ATOM 828 N N . ILE A 1 107 ? 0.392 -1.037 -12.151 1.00 92.31 107 ILE A N 1
ATOM 829 C CA . ILE A 1 107 ? -0.946 -0.934 -12.756 1.00 92.31 107 ILE A CA 1
ATOM 830 C C . ILE A 1 107 ? -1.952 -1.810 -12.000 1.00 92.31 107 ILE A C 1
ATOM 832 O O . ILE A 1 107 ? -3.047 -1.346 -11.679 1.00 92.31 107 ILE A O 1
ATOM 836 N N . LEU A 1 108 ? -1.583 -3.046 -11.650 1.00 92.88 108 LEU A N 1
ATOM 837 C CA . LEU A 1 108 ? -2.437 -3.907 -10.828 1.00 92.88 108 LEU A CA 1
ATOM 838 C C . LEU A 1 108 ? -2.716 -3.276 -9.453 1.00 92.88 108 LEU A C 1
ATOM 840 O O . LEU A 1 108 ? -3.856 -3.282 -8.992 1.00 92.88 108 LEU A O 1
ATOM 844 N N . SER A 1 109 ? -1.705 -2.663 -8.832 1.00 90.44 109 SER A N 1
ATOM 845 C CA . SER A 1 109 ? -1.858 -1.907 -7.581 1.00 90.44 109 SER A CA 1
ATOM 846 C C . SER A 1 109 ? -2.815 -0.716 -7.732 1.00 90.44 109 SER A C 1
ATOM 848 O O . SER A 1 109 ? -3.675 -0.506 -6.874 1.00 90.44 109 SER A O 1
ATOM 850 N N . VAL A 1 110 ? -2.745 0.017 -8.852 1.00 89.56 110 VAL A N 1
ATOM 851 C CA . VAL A 1 110 ? -3.678 1.107 -9.190 1.00 89.56 110 VAL A CA 1
ATOM 852 C C . VAL A 1 110 ? -5.119 0.589 -9.296 1.00 89.56 110 VAL A C 1
ATOM 854 O O . VAL A 1 110 ? -6.045 1.209 -8.775 1.00 89.56 110 VAL A O 1
ATOM 857 N N . ILE A 1 111 ? -5.333 -0.570 -9.916 1.00 91.31 111 ILE A N 1
ATOM 858 C CA . ILE A 1 111 ? -6.668 -1.182 -9.991 1.00 91.31 111 ILE A CA 1
ATOM 859 C C . ILE A 1 111 ? -7.160 -1.555 -8.587 1.00 91.31 111 ILE A C 1
ATOM 861 O O . ILE A 1 111 ? -8.285 -1.214 -8.222 1.00 91.31 111 ILE A O 1
ATOM 865 N N . CYS A 1 112 ? -6.318 -2.187 -7.767 1.00 88.88 112 CYS A N 1
ATOM 866 C CA . CYS A 1 112 ? -6.660 -2.553 -6.392 1.00 88.88 112 CYS A CA 1
ATOM 867 C C . CYS A 1 112 ? -7.038 -1.336 -5.532 1.00 88.88 112 CYS A C 1
ATOM 869 O O . CYS A 1 112 ? -8.030 -1.395 -4.806 1.00 88.88 112 CYS A O 1
ATOM 871 N N . ILE A 1 113 ? -6.303 -0.220 -5.624 1.00 85.44 113 ILE A N 1
ATOM 872 C CA . ILE A 1 113 ? -6.623 0.996 -4.855 1.00 85.44 113 ILE A CA 1
ATOM 873 C C . ILE A 1 113 ? -7.912 1.664 -5.351 1.00 85.44 113 ILE A C 1
ATOM 875 O O . ILE A 1 113 ? -8.677 2.181 -4.537 1.00 85.44 113 ILE A O 1
ATOM 879 N N . ILE A 1 114 ? -8.205 1.609 -6.656 1.00 86.06 114 ILE A N 1
ATOM 880 C CA . ILE A 1 114 ? -9.481 2.085 -7.211 1.00 86.06 114 ILE A CA 1
ATOM 881 C C . ILE A 1 114 ? -10.636 1.221 -6.698 1.00 86.06 114 ILE A C 1
ATOM 883 O O . ILE A 1 114 ? -11.644 1.761 -6.250 1.00 86.06 114 ILE A O 1
ATOM 887 N N . LEU A 1 115 ? -10.490 -0.106 -6.701 1.00 86.56 115 LEU A N 1
ATOM 888 C CA . LEU A 1 115 ? -11.495 -1.013 -6.138 1.00 86.56 115 LEU A CA 1
ATOM 889 C C . LEU A 1 115 ? -11.717 -0.742 -4.648 1.00 86.56 115 LEU A C 1
ATOM 891 O O . LEU A 1 115 ? -12.862 -0.657 -4.211 1.00 86.56 115 LEU A O 1
ATOM 895 N N . LEU A 1 116 ? -10.645 -0.529 -3.882 1.00 82.62 116 LEU A N 1
ATOM 896 C CA . LEU A 1 116 ? -10.730 -0.140 -2.474 1.00 82.62 116 LEU A CA 1
ATOM 897 C C . LEU A 1 116 ? -11.495 1.184 -2.323 1.00 82.62 116 LEU A C 1
ATOM 899 O O . LEU A 1 116 ? -12.373 1.295 -1.471 1.00 82.62 116 LEU A O 1
ATOM 903 N N . PHE A 1 117 ? -11.235 2.167 -3.187 1.00 79.19 117 PHE A N 1
ATOM 904 C CA . PHE A 1 117 ? -11.958 3.438 -3.195 1.00 79.19 117 PHE A CA 1
ATOM 905 C C . PHE A 1 117 ? -13.453 3.268 -3.500 1.00 79.19 117 PHE A C 1
ATOM 907 O O . PHE A 1 117 ? -14.289 3.853 -2.809 1.00 79.19 117 PHE A O 1
ATOM 914 N N . VAL A 1 118 ? -13.810 2.432 -4.478 1.00 80.38 118 VAL A N 1
ATOM 915 C CA . VAL A 1 118 ? -15.209 2.122 -4.817 1.00 80.38 118 VAL A CA 1
ATOM 916 C C . VAL A 1 118 ? -15.910 1.400 -3.665 1.00 80.38 118 VAL A C 1
ATOM 918 O O . VAL A 1 118 ? -17.006 1.801 -3.274 1.00 80.38 118 VAL A O 1
ATOM 921 N N . LEU A 1 119 ? -15.274 0.386 -3.072 1.00 76.62 119 LEU A N 1
ATOM 922 C CA . LEU A 1 119 ? -15.809 -0.341 -1.916 1.00 76.62 119 LEU A CA 1
ATOM 923 C C . LEU A 1 119 ? -15.986 0.576 -0.705 1.00 76.62 119 LEU A C 1
ATOM 925 O O . LEU A 1 119 ? -17.002 0.500 -0.015 1.00 76.62 119 LEU A O 1
ATOM 929 N N . ASN A 1 120 ? -15.038 1.483 -0.478 1.00 75.31 120 ASN A N 1
ATOM 930 C CA . ASN A 1 120 ? -15.139 2.483 0.574 1.00 75.31 120 ASN A CA 1
ATOM 931 C C . ASN A 1 120 ? -16.341 3.416 0.354 1.00 75.31 120 ASN A C 1
ATOM 933 O O . ASN A 1 120 ? -17.097 3.671 1.289 1.00 75.31 120 ASN A O 1
ATOM 937 N N . THR A 1 121 ? -16.557 3.886 -0.877 1.00 69.19 121 THR A N 1
ATOM 938 C CA . THR A 1 121 ? -17.732 4.701 -1.226 1.00 69.19 121 THR A CA 1
ATOM 939 C C . THR A 1 121 ? -19.032 3.911 -1.054 1.00 69.19 121 THR A C 1
ATOM 941 O O . THR A 1 121 ? -19.993 4.430 -0.492 1.00 69.19 121 THR A O 1
ATOM 944 N N . SER A 1 122 ? -19.052 2.633 -1.446 1.00 70.75 122 SER A N 1
ATOM 945 C CA . SER A 1 122 ? -20.225 1.760 -1.309 1.00 70.75 122 SER A CA 1
ATOM 946 C C . SER A 1 122 ? -20.585 1.442 0.146 1.00 70.75 122 SER A C 1
ATOM 948 O O . SER A 1 122 ? -21.762 1.255 0.442 1.00 70.75 122 SER A O 1
ATOM 950 N N . LYS A 1 123 ? -19.606 1.386 1.059 1.00 65.44 123 LYS A N 1
ATOM 951 C CA . LYS A 1 123 ? -19.818 1.195 2.507 1.00 65.44 123 LYS A CA 1
ATOM 952 C C . LYS A 1 123 ? -20.087 2.511 3.265 1.00 65.44 123 LYS A C 1
ATOM 954 O O . LYS A 1 123 ? -20.025 2.534 4.492 1.00 65.44 123 LYS A O 1
ATOM 959 N N . GLY A 1 124 ? -20.367 3.612 2.561 1.00 61.22 124 GLY A N 1
ATOM 960 C CA . GLY A 1 124 ? -20.729 4.894 3.178 1.00 61.22 124 GLY A CA 1
ATOM 961 C C . GLY A 1 124 ? -19.548 5.770 3.615 1.00 61.22 124 GLY A C 1
ATOM 962 O O . GLY A 1 124 ? -19.737 6.691 4.403 1.00 61.22 124 GLY A O 1
ATOM 963 N N . GLY A 1 125 ? -18.333 5.521 3.112 1.00 58.09 125 GLY A N 1
ATOM 964 C CA . GLY A 1 125 ? -17.185 6.419 3.280 1.00 58.09 125 GLY A CA 1
ATOM 965 C C . GLY A 1 125 ? -16.399 6.273 4.588 1.00 58.09 125 GLY A C 1
ATOM 966 O O . GLY A 1 125 ? -15.649 7.188 4.932 1.00 58.09 125 GLY A O 1
ATOM 967 N N . LEU A 1 126 ? -16.516 5.139 5.291 1.00 51.09 126 LEU A N 1
ATOM 968 C CA . LEU A 1 126 ? -15.891 4.900 6.604 1.00 51.09 126 LEU A CA 1
ATOM 969 C C . LEU A 1 126 ? -14.363 5.148 6.641 1.00 51.09 126 LEU A C 1
ATOM 971 O O . LEU A 1 126 ? -13.835 5.602 7.655 1.00 51.09 126 LEU A O 1
ATOM 975 N N . LEU A 1 127 ? -13.633 4.910 5.542 1.00 51.12 127 LEU A N 1
ATOM 976 C CA . LEU A 1 127 ? -12.174 5.105 5.471 1.00 51.12 127 LEU A CA 1
ATOM 977 C C . LEU A 1 127 ? -11.759 6.519 5.043 1.00 51.12 127 LEU A C 1
ATOM 979 O O . LEU A 1 127 ? -10.616 6.916 5.288 1.00 51.12 127 LEU A O 1
ATOM 983 N N . ASN A 1 128 ? -12.668 7.293 4.439 1.00 50.34 128 ASN A N 1
ATOM 984 C CA . ASN A 1 128 ? -12.437 8.705 4.113 1.00 50.34 128 ASN A CA 1
ATOM 985 C C . ASN A 1 128 ? -12.888 9.647 5.244 1.00 50.34 128 ASN A C 1
ATOM 987 O O . ASN A 1 128 ? -12.646 10.851 5.166 1.00 50.34 128 ASN A O 1
ATOM 991 N N . MET A 1 129 ? -13.503 9.097 6.299 1.00 51.59 129 MET A N 1
ATOM 992 C CA . MET A 1 129 ? -13.856 9.834 7.507 1.00 51.59 129 MET A CA 1
ATOM 993 C C . MET A 1 129 ? -12.609 10.401 8.186 1.00 51.59 129 MET A C 1
ATOM 995 O O . MET A 1 129 ? -11.573 9.740 8.359 1.00 51.59 129 MET A O 1
ATOM 999 N N . THR A 1 130 ? -12.731 11.663 8.569 1.00 51.72 130 THR A N 1
ATOM 1000 C CA . THR A 1 130 ? -11.676 12.451 9.204 1.00 51.72 130 THR A CA 1
ATOM 1001 C C . THR A 1 130 ? -11.385 11.887 10.604 1.00 51.72 130 THR A C 1
ATOM 1003 O O . THR A 1 130 ? -12.275 11.333 11.242 1.00 51.72 130 THR A O 1
ATOM 1006 N N . VAL A 1 131 ? -10.164 12.049 11.137 1.00 52.72 131 VAL A N 1
ATOM 1007 C CA . VAL A 1 131 ? -9.779 11.561 12.490 1.00 52.72 131 VAL A CA 1
ATOM 1008 C C . VAL A 1 131 ? -10.758 12.031 13.581 1.00 52.72 131 VAL A C 1
ATOM 1010 O O . VAL A 1 131 ? -11.048 11.294 14.519 1.00 52.72 131 VAL A O 1
ATOM 1013 N N . LYS A 1 132 ? -11.334 13.230 13.417 1.00 51.03 132 LYS A N 1
ATOM 1014 C CA . LYS A 1 132 ? -12.390 13.763 14.293 1.00 51.03 132 LYS A CA 1
ATOM 1015 C C . LYS A 1 132 ? -13.692 12.953 14.262 1.00 51.03 132 LYS A C 1
ATOM 1017 O O . LYS A 1 132 ? -14.300 12.778 15.308 1.00 51.03 132 LYS A O 1
ATOM 10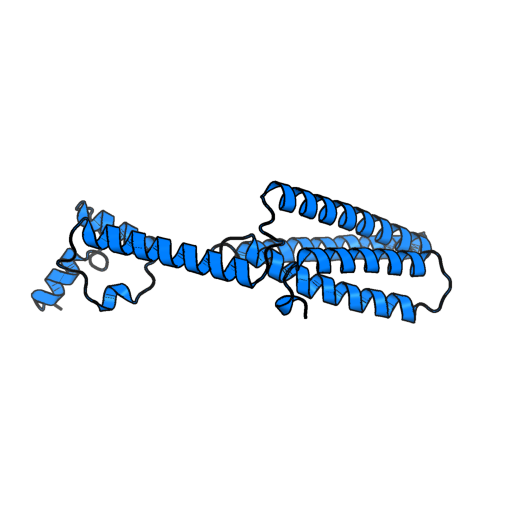22 N N . GLU A 1 133 ? -14.110 12.463 13.099 1.00 56.78 133 GLU A N 1
ATOM 1023 C CA . GLU A 1 133 ? -15.363 11.710 12.945 1.00 56.78 133 GLU A CA 1
ATOM 1024 C C . GLU A 1 133 ? -15.223 10.261 13.424 1.00 56.78 133 GLU A C 1
ATOM 1026 O O . GLU A 1 133 ? -16.179 9.699 13.949 1.00 56.78 133 GLU A O 1
ATOM 1031 N N . ARG A 1 134 ? -14.028 9.661 13.300 1.00 59.97 134 ARG A N 1
ATOM 1032 C CA . ARG A 1 134 ? -13.746 8.353 13.919 1.00 59.97 134 ARG A CA 1
ATOM 1033 C C . ARG A 1 134 ? -13.772 8.435 15.434 1.00 59.97 134 ARG A C 1
ATOM 1035 O O . ARG A 1 134 ? -14.437 7.624 16.059 1.00 59.97 134 ARG A O 1
ATOM 1042 N N . LYS A 1 135 ? -13.120 9.454 16.001 1.00 58.00 135 LYS A N 1
ATOM 1043 C CA . LYS A 1 135 ? -13.097 9.664 17.450 1.00 58.00 135 LYS A CA 1
ATOM 1044 C C . LYS A 1 135 ? -14.497 9.926 18.014 1.00 58.00 135 LYS A C 1
ATOM 1046 O O . LYS A 1 135 ? -14.856 9.340 19.021 1.00 58.00 135 LYS A O 1
ATOM 1051 N N . ALA A 1 136 ? -15.311 10.722 17.316 1.00 63.06 136 ALA A N 1
ATOM 1052 C CA . ALA A 1 136 ? -16.706 10.944 17.697 1.00 63.06 136 ALA A CA 1
ATOM 1053 C C . ALA A 1 136 ? -17.533 9.645 17.684 1.00 63.06 136 ALA A C 1
ATOM 1055 O O . ALA A 1 136 ? -18.307 9.411 18.603 1.00 63.06 136 ALA A O 1
ATOM 1056 N N . ARG A 1 137 ? -17.328 8.772 16.687 1.00 64.56 137 ARG A N 1
ATOM 1057 C CA . ARG A 1 137 ? -18.012 7.473 16.607 1.00 64.56 137 ARG A CA 1
ATOM 1058 C C . ARG A 1 137 ? -17.525 6.479 17.666 1.00 64.56 137 ARG A C 1
ATOM 1060 O O . ARG A 1 137 ? -18.334 5.739 18.209 1.00 64.56 137 ARG A O 1
ATOM 1067 N N . GLU A 1 138 ? -16.226 6.440 17.953 1.00 66.31 138 GLU A N 1
ATOM 1068 C CA . GLU A 1 138 ? -15.670 5.629 19.046 1.00 66.31 138 GLU A CA 1
ATOM 1069 C C . GLU A 1 138 ? -16.204 6.087 20.407 1.00 66.31 138 GLU A C 1
ATOM 1071 O O . GLU A 1 138 ? -16.561 5.252 21.234 1.00 66.31 138 GLU A O 1
ATOM 1076 N N . ASP A 1 139 ? -16.318 7.399 20.626 1.00 71.12 139 ASP A N 1
ATOM 1077 C CA . ASP A 1 139 ? -16.904 7.966 21.842 1.00 71.12 139 ASP A CA 1
ATOM 1078 C C . ASP A 1 139 ? -18.423 7.678 21.924 1.00 71.12 139 ASP A C 1
ATOM 1080 O O . ASP A 1 139 ? -18.938 7.365 23.000 1.00 71.12 139 ASP A O 1
ATOM 1084 N N . GLU A 1 140 ? -19.148 7.692 20.798 1.00 75.75 140 GLU A N 1
ATOM 1085 C CA . GLU A 1 140 ? -20.553 7.250 20.713 1.00 75.75 140 GLU A CA 1
ATOM 1086 C C . GLU A 1 140 ? -20.718 5.751 21.005 1.00 75.75 140 GLU A C 1
ATOM 1088 O O . GLU A 1 140 ? -21.602 5.368 21.765 1.00 75.75 140 GLU A O 1
ATOM 1093 N N . LEU A 1 141 ? -19.856 4.891 20.456 1.00 73.94 141 LEU A N 1
ATOM 1094 C CA . LEU A 1 141 ? -19.875 3.449 20.727 1.00 73.94 141 LEU A CA 1
ATOM 1095 C C . LEU A 1 141 ? -19.560 3.155 22.194 1.00 73.94 141 LEU A C 1
ATOM 1097 O O . LEU A 1 141 ? -20.296 2.411 22.835 1.00 73.94 141 LEU A O 1
ATOM 1101 N N . ARG A 1 142 ? -18.530 3.797 22.757 1.00 71.31 142 ARG A N 1
ATOM 1102 C CA . ARG A 1 142 ? -18.194 3.675 24.183 1.00 71.31 142 ARG A CA 1
ATOM 1103 C C . ARG A 1 142 ? -19.321 4.169 25.078 1.00 71.31 142 ARG A C 1
ATOM 1105 O O . ARG A 1 142 ? -19.617 3.536 26.084 1.00 71.31 142 ARG A O 1
ATOM 1112 N N . SER A 1 143 ? -19.962 5.286 24.741 1.00 72.31 143 SER A N 1
ATOM 1113 C CA . SER A 1 143 ? -21.096 5.788 25.527 1.00 72.31 143 SER A CA 1
ATOM 1114 C C . SER A 1 143 ? -22.333 4.895 25.402 1.00 72.31 143 SER A C 1
ATOM 1116 O O . SER A 1 143 ? -23.027 4.696 26.398 1.00 72.31 143 SER A O 1
ATOM 1118 N N . ALA A 1 144 ? -22.574 4.285 24.239 1.00 74.31 144 ALA A N 1
ATOM 1119 C CA . ALA A 1 144 ? -23.617 3.280 24.057 1.00 74.31 144 ALA A CA 1
ATOM 1120 C C . ALA A 1 144 ? -23.337 2.000 24.865 1.00 74.31 144 ALA A C 1
ATOM 1122 O O . ALA A 1 144 ? -24.239 1.517 25.546 1.00 74.31 144 ALA A O 1
ATOM 1123 N N . GLU A 1 145 ? -22.097 1.499 24.870 1.00 73.12 145 GLU A N 1
ATOM 1124 C CA . GLU A 1 145 ? -21.673 0.364 25.705 1.00 73.12 145 GLU A CA 1
ATOM 1125 C C . GLU A 1 145 ? -21.785 0.672 27.202 1.00 73.12 145 GLU A C 1
ATOM 1127 O O . GLU A 1 145 ? -22.180 -0.189 27.988 1.00 73.12 145 GLU A O 1
ATOM 1132 N N . LEU A 1 146 ? -21.449 1.894 27.624 1.00 76.31 146 LEU A N 1
ATOM 1133 C CA . LEU A 1 146 ? -21.618 2.327 29.011 1.00 76.31 146 LEU A CA 1
ATOM 1134 C C . LEU A 1 146 ? -23.099 2.378 29.395 1.00 76.31 146 LEU A C 1
ATOM 1136 O O . LEU A 1 146 ? -23.463 1.853 30.442 1.00 76.31 146 LEU A O 1
ATOM 1140 N N . LEU A 1 147 ? -23.961 2.924 28.534 1.00 79.25 147 LEU A N 1
ATOM 1141 C CA . LEU A 1 147 ? -25.414 2.933 28.732 1.00 79.25 147 LEU A CA 1
ATOM 1142 C C . LEU A 1 147 ? -26.009 1.521 28.759 1.00 79.25 147 LEU A C 1
ATOM 1144 O O . LEU A 1 147 ? -26.918 1.245 29.542 1.00 79.25 147 LEU A O 1
ATOM 1148 N N . GLU A 1 148 ? -25.527 0.620 27.906 1.00 73.12 148 GLU A N 1
ATOM 1149 C CA . GLU A 1 148 ? -25.940 -0.782 27.906 1.00 73.12 148 GLU A CA 1
ATOM 1150 C C . GLU A 1 148 ? -25.496 -1.483 29.192 1.00 73.12 148 GLU A C 1
ATOM 1152 O O . GLU A 1 148 ? -26.312 -2.142 29.837 1.00 73.12 148 GLU A O 1
ATOM 1157 N N . ASN A 1 149 ? -24.255 -1.259 29.632 1.00 65.25 149 ASN A N 1
ATOM 1158 C CA . ASN A 1 149 ? -23.786 -1.716 30.935 1.00 65.25 149 ASN A CA 1
ATOM 1159 C C . ASN A 1 149 ? -24.671 -1.165 32.057 1.00 65.25 149 ASN A C 1
ATOM 1161 O O . ASN A 1 149 ? -25.180 -1.955 32.842 1.00 65.25 149 ASN A O 1
ATOM 1165 N N . GLU A 1 150 ? -24.940 0.140 32.113 1.00 71.00 150 GLU A N 1
ATOM 1166 C CA . GLU A 1 150 ? -25.824 0.749 33.117 1.00 71.00 150 GLU A CA 1
ATOM 1167 C C . GLU A 1 150 ? -27.237 0.149 33.106 1.00 71.00 150 GLU A C 1
ATOM 1169 O O . GLU A 1 150 ? -27.804 -0.130 34.164 1.00 71.00 150 GLU A O 1
ATOM 1174 N N . ARG A 1 151 ? -27.803 -0.131 31.927 1.00 69.62 151 ARG A N 1
ATOM 1175 C CA . ARG A 1 151 ? -29.096 -0.821 31.795 1.00 69.62 151 ARG A CA 1
ATOM 1176 C C . ARG A 1 151 ? -29.047 -2.252 32.322 1.00 69.62 151 ARG A C 1
ATOM 1178 O O . ARG A 1 151 ? -29.987 -2.684 32.990 1.00 69.62 151 ARG A O 1
ATOM 1185 N N . LEU A 1 152 ? -27.960 -2.978 32.073 1.00 63.28 152 LEU A N 1
ATOM 1186 C CA . LEU A 1 152 ? -27.734 -4.307 32.644 1.00 63.28 152 LEU A CA 1
ATOM 1187 C C . LEU A 1 152 ? -27.582 -4.241 34.172 1.00 63.28 152 LEU A C 1
ATOM 1189 O O . LEU A 1 152 ? -28.157 -5.083 34.864 1.00 63.28 152 LEU A O 1
ATOM 1193 N N . LEU A 1 153 ? -26.886 -3.223 34.702 1.00 62.84 153 LEU A N 1
ATOM 1194 C CA . LEU A 1 153 ? -26.781 -2.954 36.143 1.00 62.84 153 LEU A CA 1
ATOM 1195 C C . LEU A 1 153 ? -28.167 -2.688 36.759 1.00 62.84 153 LEU A C 1
ATOM 1197 O O . LEU A 1 153 ? -28.463 -3.198 37.840 1.00 62.84 153 LEU A O 1
ATOM 1201 N N . ALA A 1 154 ? -29.023 -1.937 36.061 1.00 65.00 154 ALA A N 1
ATOM 1202 C CA . ALA A 1 154 ? -30.364 -1.581 36.516 1.00 65.00 154 ALA A CA 1
ATOM 1203 C C . ALA A 1 154 ? -31.383 -2.735 36.413 1.00 65.00 154 ALA A C 1
ATOM 1205 O O . ALA A 1 154 ? -32.302 -2.800 37.228 1.00 65.00 154 ALA A O 1
ATOM 1206 N N . SER A 1 155 ? -31.240 -3.652 35.444 1.00 63.44 155 SER A N 1
ATOM 1207 C CA . SER A 1 155 ? -32.239 -4.708 35.197 1.00 63.44 155 SER A CA 1
ATOM 1208 C C . SER A 1 155 ? -32.128 -5.950 36.095 1.00 63.44 155 SER A C 1
ATOM 1210 O O . SER A 1 155 ? -33.078 -6.729 36.147 1.00 63.44 155 SER A O 1
ATOM 1212 N N . GLY A 1 156 ? -31.035 -6.157 36.848 1.00 47.25 156 GLY A N 1
ATOM 1213 C CA . GLY A 1 156 ? -31.001 -7.298 37.772 1.00 47.25 156 GLY A CA 1
ATOM 1214 C C . GLY A 1 156 ? -29.698 -7.601 38.521 1.00 47.25 156 GLY A C 1
ATOM 1215 O O . GLY A 1 156 ? -28.792 -8.249 37.999 1.00 47.25 156 GLY A O 1
ATOM 1216 N N . SER A 1 157 ? -29.731 -7.308 39.828 1.00 50.47 157 SER A N 1
ATOM 1217 C CA . SER A 1 157 ? -28.944 -7.908 40.924 1.00 50.47 157 SER A CA 1
ATOM 1218 C C . SER A 1 157 ? -27.472 -7.480 41.074 1.00 50.47 157 SER A C 1
ATOM 1220 O O . SER A 1 157 ? -26.540 -8.240 40.799 1.00 50.47 157 SER A O 1
ATOM 1222 N N . MET A 1 158 ? -27.290 -6.284 41.645 1.00 49.34 158 MET A N 1
ATOM 1223 C CA . MET A 1 158 ? -26.034 -5.708 42.165 1.00 49.34 158 MET A CA 1
ATOM 1224 C C . MET A 1 158 ? -25.840 -5.921 43.680 1.00 49.34 158 MET A C 1
ATOM 1226 O O . MET A 1 158 ? -25.164 -5.136 44.330 1.00 49.34 158 MET A O 1
ATOM 1230 N N . ALA A 1 159 ? -26.423 -6.958 44.287 1.00 50.00 159 ALA A N 1
ATOM 1231 C CA . ALA A 1 159 ? -26.218 -7.182 45.724 1.00 50.00 159 ALA A CA 1
ATOM 1232 C C . ALA A 1 159 ? -24.775 -7.613 46.083 1.00 50.00 159 ALA A C 1
ATOM 1234 O O . ALA A 1 159 ? -24.417 -7.569 47.253 1.00 50.00 159 ALA A O 1
ATOM 1235 N N . ASP A 1 160 ? -23.957 -8.005 45.094 1.00 49.22 160 ASP A N 1
ATOM 1236 C CA . ASP A 1 160 ? -22.662 -8.668 45.330 1.00 49.22 160 ASP A CA 1
ATOM 1237 C C . ASP A 1 160 ? -21.525 -8.189 44.403 1.00 49.22 160 ASP A C 1
ATOM 1239 O O . ASP A 1 160 ? -20.525 -8.878 44.226 1.00 49.22 160 ASP A O 1
ATOM 1243 N N . VAL A 1 161 ? -21.672 -7.028 43.750 1.00 53.47 161 VAL A N 1
ATOM 1244 C CA . VAL A 1 161 ? -20.601 -6.454 42.912 1.00 53.47 161 VAL A CA 1
ATOM 1245 C C . VAL A 1 161 ? -19.905 -5.356 43.694 1.00 53.47 161 VAL A C 1
ATOM 1247 O O . VAL A 1 161 ? -20.494 -4.319 43.994 1.00 53.47 161 VAL A O 1
ATOM 1250 N N . THR A 1 162 ? -18.641 -5.590 44.036 1.00 56.25 162 THR A N 1
ATOM 1251 C CA . THR A 1 162 ? -17.832 -4.581 44.718 1.00 56.25 162 THR A CA 1
ATOM 1252 C C . THR A 1 162 ? -17.348 -3.528 43.713 1.00 56.25 162 THR A C 1
ATOM 1254 O O . THR A 1 162 ? -17.122 -3.857 42.547 1.00 56.25 162 THR A O 1
ATOM 1257 N N . PRO A 1 163 ? -17.126 -2.261 44.119 1.00 52.56 163 PRO A N 1
ATOM 1258 C CA . PRO A 1 163 ? -16.594 -1.219 43.228 1.00 52.56 163 PRO A CA 1
ATOM 1259 C C . PRO A 1 163 ? -15.274 -1.606 42.536 1.00 52.56 163 PRO A C 1
ATOM 1261 O O . PRO A 1 163 ? -14.946 -1.078 41.476 1.00 52.56 163 PRO A O 1
ATOM 1264 N N . HIS A 1 164 ? -14.533 -2.559 43.114 1.00 46.88 164 HIS A N 1
ATOM 1265 C CA . HIS A 1 164 ? -13.295 -3.100 42.558 1.00 46.88 164 HIS A CA 1
ATOM 1266 C C . HIS A 1 164 ? -13.522 -3.961 41.299 1.00 46.88 164 HIS A C 1
ATOM 1268 O O . HIS A 1 164 ? -12.717 -3.916 40.371 1.00 46.88 164 HIS A O 1
ATOM 1274 N N . ASP A 1 165 ? -14.659 -4.659 41.202 1.00 52.69 165 ASP A N 1
ATOM 1275 C CA . ASP A 1 165 ? -15.026 -5.509 40.057 1.00 52.69 165 ASP A CA 1
ATOM 1276 C C . ASP A 1 165 ? -15.439 -4.718 38.806 1.00 52.69 165 ASP A C 1
ATOM 1278 O O . ASP A 1 165 ? -15.642 -5.306 37.737 1.00 52.69 165 ASP A O 1
ATOM 1282 N N . MET A 1 166 ? -15.620 -3.399 38.929 1.00 54.28 166 MET A N 1
ATOM 1283 C CA . MET A 1 166 ? -15.933 -2.508 37.805 1.00 54.28 166 MET A CA 1
ATOM 1284 C C . MET A 1 166 ? -14.681 -1.970 37.105 1.00 54.28 166 MET A C 1
ATOM 1286 O O . MET A 1 166 ? -14.773 -1.496 35.979 1.00 54.28 166 MET A O 1
ATOM 1290 N N . LEU A 1 167 ? -13.515 -2.053 37.751 1.00 53.84 167 LEU A N 1
ATOM 1291 C CA . LEU A 1 167 ? -12.262 -1.502 37.229 1.00 53.84 167 LEU A CA 1
ATOM 1292 C C . LEU A 1 167 ? -11.431 -2.522 36.442 1.00 53.84 167 LEU A C 1
ATOM 1294 O O . LEU A 1 167 ? -10.437 -2.142 35.827 1.00 53.84 167 LEU A O 1
ATOM 1298 N N . GLN A 1 168 ? -11.808 -3.805 36.455 1.00 49.84 168 GLN A N 1
ATOM 1299 C CA . GLN A 1 168 ? -11.044 -4.844 35.771 1.00 49.84 168 GLN A CA 1
ATOM 1300 C C . GLN A 1 168 ? -11.639 -5.207 34.403 1.00 49.84 168 GLN A C 1
ATOM 1302 O O . GLN A 1 168 ? -12.846 -5.451 34.308 1.00 49.84 168 GLN A O 1
ATOM 1307 N N . PRO A 1 169 ? -10.803 -5.306 33.350 1.00 46.56 169 PRO A N 1
ATOM 1308 C CA . PRO A 1 169 ? -11.231 -5.822 32.059 1.00 46.56 169 PRO A CA 1
ATOM 1309 C C . PRO A 1 169 ? -11.659 -7.282 32.225 1.00 46.56 169 PRO A C 1
ATOM 1311 O O . PRO A 1 169 ? -10.873 -8.143 32.628 1.00 46.56 169 PRO A O 1
ATOM 1314 N N . LYS A 1 170 ? -12.934 -7.563 31.954 1.00 58.44 170 LYS A N 1
ATOM 1315 C CA . LYS A 1 170 ? -13.498 -8.906 32.113 1.00 58.44 170 LYS A CA 1
ATOM 1316 C C . LYS A 1 170 ? -13.235 -9.697 30.845 1.00 58.44 170 LYS A C 1
ATOM 1318 O O . LYS A 1 170 ? -13.732 -9.346 29.784 1.00 58.44 170 LYS A O 1
ATOM 1323 N N . SER A 1 171 ? -12.460 -10.770 30.962 1.00 65.00 171 SER A N 1
ATOM 1324 C CA . SER A 1 171 ? -12.317 -11.730 29.872 1.00 65.00 171 SER A CA 1
ATOM 1325 C C . SER A 1 171 ? -13.637 -12.477 29.654 1.00 65.00 171 SER A C 1
ATOM 1327 O O . SER A 1 171 ? -14.354 -12.776 30.614 1.00 65.00 171 SER A O 1
ATOM 1329 N N . ASP A 1 172 ? -13.940 -12.846 28.409 1.00 61.94 172 ASP A N 1
ATOM 1330 C CA . ASP A 1 172 ? -15.122 -13.660 28.069 1.00 61.94 172 ASP A CA 1
ATOM 1331 C C . ASP A 1 172 ? -15.198 -14.948 28.903 1.00 61.94 172 ASP A C 1
ATOM 1333 O O . ASP A 1 172 ? -16.271 -15.420 29.286 1.00 61.94 172 ASP A O 1
ATOM 1337 N N . PHE A 1 173 ? -14.031 -15.485 29.263 1.00 68.56 173 PHE A N 1
ATOM 1338 C CA . PHE A 1 173 ? -13.884 -16.628 30.153 1.00 68.56 173 PHE A CA 1
ATOM 1339 C C . PHE A 1 173 ? -14.459 -16.371 31.557 1.00 68.56 173 PHE A C 1
ATOM 1341 O O . PHE A 1 173 ? -15.157 -17.229 32.103 1.00 68.56 173 PHE A O 1
ATOM 1348 N N . TYR A 1 174 ? -14.213 -15.190 32.131 1.00 69.12 174 TYR A N 1
ATOM 1349 C CA . TYR A 1 174 ? -14.756 -14.791 33.430 1.00 69.12 174 TYR A CA 1
ATOM 1350 C C . TYR A 1 174 ? -16.281 -14.631 33.378 1.00 69.12 174 TYR A C 1
ATOM 1352 O O . TYR A 1 174 ? -16.987 -15.138 34.252 1.00 69.12 174 TYR A O 1
ATOM 1360 N N . ILE A 1 175 ? -16.808 -13.996 32.325 1.00 69.12 175 ILE A N 1
ATOM 1361 C CA . ILE A 1 175 ? -18.256 -13.815 32.139 1.00 69.12 175 ILE A CA 1
ATOM 1362 C C . ILE A 1 175 ? -18.959 -15.170 32.001 1.00 69.12 175 ILE A C 1
ATOM 1364 O O . ILE A 1 175 ? -19.941 -15.427 32.700 1.00 69.12 175 ILE A O 1
ATOM 1368 N N . ARG A 1 176 ? -18.419 -16.078 31.179 1.00 71.44 176 ARG A N 1
ATOM 1369 C CA . ARG A 1 176 ? -18.952 -17.436 31.007 1.00 71.44 176 ARG A CA 1
ATOM 1370 C C . ARG A 1 176 ? -18.993 -18.202 32.326 1.00 71.44 176 ARG A C 1
ATOM 1372 O O . ARG A 1 176 ? -20.027 -18.767 32.670 1.00 71.44 176 ARG A O 1
ATOM 1379 N N . ASN A 1 177 ? -17.892 -18.216 33.075 1.00 69.62 177 ASN A N 1
ATOM 1380 C CA . ASN A 1 177 ? -17.831 -18.945 34.343 1.00 69.62 177 ASN A CA 1
ATOM 1381 C C . ASN A 1 177 ? -18.791 -18.341 35.384 1.00 69.62 177 ASN A C 1
ATOM 1383 O O . ASN A 1 177 ? -19.428 -19.080 36.129 1.00 69.62 177 ASN A O 1
ATOM 1387 N N . ARG A 1 178 ? -19.002 -17.018 35.374 1.00 70.31 178 ARG A N 1
ATOM 1388 C CA . ARG A 1 178 ? -20.018 -16.356 36.207 1.00 70.31 178 ARG A CA 1
ATOM 1389 C C . ARG A 1 178 ? -21.443 -16.802 35.865 1.00 70.31 178 ARG A C 1
ATOM 1391 O O . ARG A 1 178 ? -22.234 -17.039 36.777 1.00 70.31 178 ARG A O 1
ATOM 1398 N N . PHE A 1 179 ? -21.782 -16.936 34.582 1.00 70.50 179 PHE A N 1
ATOM 1399 C CA . PHE A 1 179 ? -23.085 -17.471 34.164 1.00 70.50 179 PHE A CA 1
ATOM 1400 C C . PHE A 1 179 ? -23.260 -18.937 34.565 1.00 70.50 179 PHE A C 1
ATOM 1402 O O . PHE A 1 179 ? -24.299 -19.292 35.118 1.00 70.50 179 PHE A O 1
ATOM 1409 N N . LEU A 1 180 ? -22.233 -19.764 34.351 1.00 70.75 180 LEU A N 1
ATOM 1410 C CA . LEU A 1 180 ? -22.221 -21.175 34.749 1.00 70.75 180 LEU A CA 1
ATOM 1411 C C . LEU A 1 180 ? -22.443 -21.343 36.261 1.00 70.75 180 LEU A C 1
ATOM 1413 O O . LEU A 1 180 ? -23.210 -22.205 36.682 1.00 70.75 180 LEU A O 1
ATOM 1417 N N . CYS A 1 181 ? -21.847 -20.463 37.065 1.00 65.62 181 CYS A N 1
ATOM 1418 C CA . CYS A 1 181 ? -22.035 -20.429 38.511 1.00 65.62 181 CYS A CA 1
ATOM 1419 C C . CYS A 1 181 ? -23.503 -20.148 38.892 1.00 65.62 181 CYS A C 1
ATOM 1421 O O . CYS A 1 181 ? -24.086 -20.851 39.713 1.00 65.62 181 CYS A O 1
ATOM 1423 N N . ARG A 1 182 ? -24.154 -19.187 38.218 1.00 65.38 182 ARG A N 1
ATOM 1424 C CA . ARG A 1 182 ? -25.567 -18.835 38.467 1.00 65.38 182 ARG A CA 1
ATOM 1425 C C . ARG A 1 182 ? -26.556 -19.951 38.136 1.00 65.38 182 ARG A C 1
ATOM 1427 O O . ARG A 1 182 ? -27.593 -20.036 38.782 1.00 65.38 182 ARG A O 1
ATOM 1434 N N . ILE A 1 183 ? -26.256 -20.789 37.145 1.00 74.94 183 ILE A N 1
ATOM 1435 C CA . ILE A 1 183 ? -27.109 -21.929 36.768 1.00 74.94 183 ILE A CA 1
ATOM 1436 C C . ILE A 1 183 ? -26.776 -23.209 37.554 1.00 74.94 183 ILE A C 1
ATOM 1438 O O . ILE A 1 183 ? -27.308 -24.272 37.243 1.00 74.94 183 ILE A O 1
ATOM 1442 N N . GLY A 1 184 ? -25.897 -23.124 38.563 1.00 70.56 184 GLY A N 1
ATOM 1443 C CA . GLY A 1 184 ? -25.526 -24.251 39.421 1.00 70.56 184 GLY A CA 1
ATOM 1444 C C . GLY A 1 184 ? -24.607 -25.276 38.752 1.00 70.56 184 GLY A C 1
ATOM 1445 O O . GLY A 1 184 ? -24.547 -26.428 39.187 1.00 70.56 184 GLY A O 1
ATOM 1446 N N . ALA A 1 185 ? -23.897 -24.898 37.685 1.00 74.31 185 ALA A N 1
ATOM 1447 C CA . ALA A 1 185 ? -22.918 -25.780 37.066 1.00 74.31 185 ALA A CA 1
ATOM 1448 C C . ALA A 1 185 ? -21.710 -25.968 37.999 1.00 74.31 185 ALA A C 1
ATOM 1450 O O . ALA A 1 185 ? -21.187 -25.004 38.558 1.00 74.31 185 ALA A O 1
ATOM 1451 N N . LYS A 1 186 ? -21.235 -27.213 38.143 1.00 71.88 186 LYS A N 1
ATOM 1452 C CA . LYS A 1 186 ? -20.033 -27.523 38.931 1.00 71.88 186 LYS A CA 1
ATOM 1453 C C . LYS A 1 186 ? -18.801 -26.899 38.274 1.00 71.88 186 LYS A C 1
ATOM 1455 O O . LYS A 1 186 ? -18.298 -27.414 37.277 1.00 71.88 186 LYS A O 1
ATOM 1460 N N . LEU A 1 187 ? -18.315 -25.805 38.849 1.00 72.44 187 LEU A N 1
ATOM 1461 C CA . LEU A 1 187 ? -17.046 -25.177 38.495 1.00 72.44 187 LEU A CA 1
ATOM 1462 C C . LEU A 1 187 ? -15.954 -25.625 39.477 1.00 72.44 187 LEU A C 1
ATOM 1464 O O . LEU A 1 187 ? -16.255 -25.974 40.619 1.00 72.44 187 LEU A O 1
ATOM 1468 N N . PRO A 1 188 ? -14.677 -25.614 39.064 1.00 72.38 188 PRO A N 1
ATOM 1469 C CA . PRO A 1 188 ? -13.568 -25.745 39.999 1.00 72.38 188 PRO A CA 1
ATOM 1470 C C . PRO A 1 188 ? -13.674 -24.696 41.123 1.00 72.38 188 PRO A C 1
ATOM 1472 O O . PRO A 1 188 ? -14.084 -23.566 40.848 1.00 72.38 188 PRO A O 1
ATOM 1475 N N . PRO A 1 189 ? -13.265 -25.014 42.365 1.00 63.50 189 PRO A N 1
ATOM 1476 C CA . PRO A 1 189 ? -13.509 -24.163 43.537 1.00 63.50 189 PRO A CA 1
ATOM 1477 C C . PRO A 1 189 ? -12.900 -22.755 43.437 1.00 63.50 189 PRO A C 1
ATOM 1479 O O . PRO A 1 189 ? -13.394 -21.830 44.064 1.00 63.50 189 PRO A O 1
ATOM 1482 N N . HIS A 1 190 ? -11.876 -22.563 42.602 1.00 65.12 190 HIS A N 1
ATOM 1483 C CA . HIS A 1 190 ? -11.258 -21.257 42.344 1.00 65.12 190 HIS A CA 1
ATOM 1484 C C . HIS A 1 190 ? -12.041 -20.366 41.357 1.00 65.12 190 HIS A C 1
ATOM 1486 O O . HIS A 1 190 ? -11.707 -19.194 41.201 1.00 65.12 190 HIS A O 1
ATOM 1492 N N . TYR A 1 191 ? -13.069 -20.896 40.687 1.00 61.34 191 TYR A N 1
ATOM 1493 C CA . TYR A 1 191 ? -13.940 -20.154 39.763 1.00 61.34 191 TYR A CA 1
ATOM 1494 C C . TYR A 1 191 ? -15.388 -20.038 40.246 1.00 61.34 191 TYR A C 1
ATOM 1496 O O . TYR A 1 191 ? -16.181 -19.312 39.642 1.00 61.34 191 TYR A O 1
ATOM 1504 N N . ASP A 1 192 ? -15.745 -20.740 41.318 1.00 63.00 192 ASP A N 1
ATOM 1505 C CA . ASP A 1 192 ? -17.064 -20.659 41.923 1.00 63.00 192 ASP A CA 1
ATOM 1506 C C . ASP A 1 192 ? -17.127 -19.448 42.863 1.00 63.00 192 ASP A C 1
ATOM 1508 O O . ASP A 1 192 ? -16.626 -19.468 43.986 1.00 63.00 192 ASP A O 1
ATOM 1512 N N . ILE A 1 193 ? -17.745 -18.371 42.376 1.00 62.09 193 ILE A N 1
ATOM 1513 C CA . ILE A 1 193 ? -17.921 -17.109 43.109 1.00 62.09 193 ILE A CA 1
ATOM 1514 C C . ILE A 1 193 ? -18.683 -17.337 44.424 1.00 62.09 193 ILE A C 1
ATOM 1516 O O . ILE A 1 193 ? -18.355 -16.718 45.432 1.00 62.09 193 ILE A O 1
ATOM 1520 N N . THR A 1 194 ? -19.646 -18.261 44.441 1.00 57.22 194 THR A N 1
ATOM 1521 C CA . THR A 1 194 ? -20.426 -18.619 45.634 1.00 57.22 194 THR A CA 1
ATOM 1522 C C . THR A 1 194 ? -19.552 -19.286 46.687 1.00 57.22 194 THR A C 1
ATOM 1524 O O . THR A 1 194 ? -19.621 -18.931 47.863 1.00 57.22 194 THR A O 1
ATOM 1527 N N . THR A 1 195 ? -18.680 -20.204 46.265 1.00 56.94 195 THR A N 1
ATOM 1528 C CA . THR A 1 195 ? -17.738 -20.887 47.160 1.00 56.94 195 THR A CA 1
ATOM 1529 C C . THR A 1 195 ? -16.615 -19.953 47.618 1.00 56.94 195 THR A C 1
ATOM 1531 O O . THR A 1 195 ? -16.273 -19.962 48.795 1.00 56.94 195 THR A O 1
ATOM 1534 N N . CYS A 1 196 ? -16.104 -19.069 46.755 1.00 53.50 196 CYS A N 1
ATOM 1535 C CA . CYS A 1 196 ? -15.124 -18.039 47.126 1.00 53.50 196 CYS A CA 1
ATOM 1536 C C . CYS A 1 196 ? -15.691 -17.038 48.148 1.00 53.50 196 CYS A C 1
ATOM 1538 O O . CYS A 1 196 ? -15.030 -16.722 49.139 1.00 53.50 196 CYS A O 1
ATOM 1540 N N . ALA A 1 197 ? -16.931 -16.576 47.952 1.00 54.34 197 ALA A N 1
ATOM 1541 C CA . ALA A 1 197 ? -17.616 -15.693 48.896 1.00 54.34 197 ALA A CA 1
ATOM 1542 C C . ALA A 1 197 ? -17.899 -16.393 50.237 1.00 54.34 197 ALA A C 1
ATOM 1544 O O . ALA A 1 197 ? -17.740 -15.786 51.300 1.00 54.34 197 ALA A O 1
ATOM 1545 N N . LEU A 1 198 ? -18.258 -17.683 50.202 1.00 51.78 198 LEU A N 1
ATOM 1546 C CA . LEU A 1 198 ? -18.407 -18.518 51.396 1.00 51.78 198 LEU A CA 1
ATOM 1547 C C . LEU A 1 198 ? -17.074 -18.719 52.124 1.00 51.78 198 LEU A C 1
ATOM 1549 O O . LEU A 1 198 ? -17.020 -18.446 53.317 1.00 51.78 198 LEU A O 1
ATOM 1553 N N . MET A 1 199 ? -15.994 -19.097 51.431 1.00 53.72 199 MET A N 1
ATOM 1554 C CA . MET A 1 199 ? -14.661 -19.284 52.026 1.00 53.72 199 MET A CA 1
ATOM 1555 C C . MET A 1 199 ? -14.135 -17.998 52.671 1.00 53.72 199 MET A C 1
ATOM 1557 O O . MET A 1 199 ? -13.589 -18.039 53.775 1.00 53.72 199 MET A O 1
ATOM 1561 N N . HIS A 1 200 ? -14.360 -16.843 52.035 1.00 52.91 200 HIS A N 1
ATOM 1562 C CA . HIS A 1 200 ? -13.979 -15.548 52.597 1.00 52.91 200 HIS A CA 1
ATOM 1563 C C . HIS A 1 200 ? -14.795 -15.186 53.851 1.00 52.91 200 HIS A C 1
ATOM 1565 O O . HIS A 1 200 ? -14.271 -14.556 54.767 1.00 52.91 200 HIS A O 1
ATOM 1571 N N . ARG A 1 201 ? -16.068 -15.601 53.934 1.00 52.19 201 ARG A N 1
ATOM 1572 C CA . ARG A 1 201 ? -16.908 -15.394 55.128 1.00 52.19 201 ARG A CA 1
ATOM 1573 C C . ARG A 1 201 ? -16.648 -16.397 56.249 1.00 52.19 201 ARG A C 1
ATOM 1575 O O . ARG A 1 201 ? -16.800 -16.031 57.410 1.00 52.19 201 ARG A O 1
ATOM 1582 N N . THR A 1 202 ? -16.283 -17.639 55.940 1.00 54.88 202 THR A N 1
ATOM 1583 C CA . THR A 1 202 ? -16.097 -18.697 56.947 1.00 54.88 202 THR A CA 1
ATOM 1584 C C . THR A 1 202 ? -14.664 -18.811 57.459 1.00 54.88 202 THR A C 1
ATOM 1586 O O . THR A 1 202 ? -14.422 -19.591 58.374 1.00 54.88 202 THR A O 1
ATOM 1589 N N . GLY A 1 203 ? -13.710 -18.054 56.902 1.00 46.44 203 GLY A N 1
ATOM 1590 C CA . GLY A 1 203 ? -12.322 -18.026 57.381 1.00 46.44 203 GLY A CA 1
ATOM 1591 C C . GLY A 1 203 ? -11.592 -19.370 57.272 1.00 46.44 203 GLY A C 1
ATOM 1592 O O . GLY A 1 203 ? -10.561 -19.563 57.915 1.00 46.44 203 GLY A O 1
ATOM 1593 N N . LEU A 1 204 ? -12.121 -20.298 56.473 1.00 51.41 204 LEU A N 1
ATOM 1594 C CA . LEU A 1 204 ? -11.505 -21.593 56.210 1.00 51.41 204 LEU A CA 1
ATOM 1595 C C . LEU A 1 204 ? -10.427 -21.381 55.143 1.00 51.41 204 LEU A C 1
ATOM 1597 O O . LEU A 1 204 ? -10.738 -21.257 53.959 1.00 51.41 204 LEU A O 1
ATOM 1601 N N . LYS A 1 205 ? -9.181 -21.253 55.605 1.00 45.41 205 LYS A N 1
ATOM 1602 C CA . LYS A 1 205 ? -7.984 -21.353 54.764 1.00 45.41 205 LYS A CA 1
ATOM 1603 C C . LYS A 1 205 ? -7.722 -22.800 54.373 1.00 45.41 205 LYS A C 1
ATOM 1605 O O . LYS A 1 205 ? -7.929 -23.675 55.243 1.00 45.41 205 LYS A O 1
#